Protein AF-A0A6A4VPV4-F1 (afdb_monomer)

pLDDT: mean 85.41, std 8.15, range [50.25, 96.69]

Sequence (205 aa):
MLTFSSLIVAVDPVAVLAIFQEVGVNKDLYFLVFGESLLNDAVTVVLYNAMVALAGQETDSVSYDQLLLAVAAFFCVSLGGLAIGIVFGVITALITKHTSELPVVEPLSILALSYLAYLSAELVHFSGIIATVGCGIVQAHYATKNISKNSYITIKYFVSMASSTSDTIIFMFLGMVLISDDHRWHTGFCLWTLLLCLVFRFIGK

Solvent-accessible surface area (backbone atoms only — not comparable to full-atom values): 10811 Å² total; per-residue (Å²): 106,69,52,60,52,30,62,66,64,38,54,83,54,65,73,58,55,53,50,37,64,76,71,64,53,62,65,67,60,54,53,48,55,50,50,52,29,56,52,40,43,43,50,25,54,55,49,26,53,52,42,48,58,57,70,69,48,97,56,100,64,88,48,73,67,56,53,52,48,50,55,51,46,51,52,48,27,45,53,50,4,29,52,47,2,37,53,36,12,50,51,37,26,53,50,33,61,77,41,67,89,40,74,71,52,45,41,50,44,53,57,51,38,35,50,47,20,20,53,57,18,46,75,73,72,21,36,23,61,38,2,28,51,30,11,48,55,39,26,64,68,48,27,60,75,42,48,54,72,67,33,52,52,50,43,53,54,50,52,53,53,53,50,56,52,49,53,53,50,53,53,50,51,53,54,46,50,68,69,73,50,89,77,83,85,51,69,68,60,54,52,52,51,53,51,50,52,55,53,52,59,61,68,74,104

Radius of gyration: 20.18 Å; Cα contacts (8 Å, |Δi|>4): 176; chains: 1; bounding box: 44×42×55 Å

Structure (mmCIF, N/CA/C/O backbone):
data_AF-A0A6A4VPV4-F1
#
_entry.id   AF-A0A6A4VPV4-F1
#
loop_
_atom_site.group_PDB
_atom_site.id
_atom_site.type_symbol
_atom_site.label_atom_id
_atom_site.label_alt_id
_atom_site.label_comp_id
_atom_site.label_asym_id
_atom_site.label_entity_id
_atom_site.label_seq_id
_atom_site.pdbx_PDB_ins_code
_atom_site.Cartn_x
_atom_site.Cartn_y
_atom_site.Cartn_z
_atom_site.occupancy
_atom_site.B_iso_or_equiv
_atom_site.auth_seq_id
_atom_site.auth_comp_id
_atom_site.auth_asym_id
_atom_site.auth_atom_id
_atom_site.pdbx_PDB_model_num
ATOM 1 N N . MET A 1 1 ? 12.582 -0.754 -20.593 1.00 64.75 1 MET A N 1
ATOM 2 C CA . MET A 1 1 ? 11.368 0.026 -20.933 1.00 64.75 1 MET A CA 1
ATOM 3 C C . MET A 1 1 ? 10.173 -0.462 -20.124 1.00 64.75 1 MET A C 1
ATOM 5 O O . MET A 1 1 ? 9.713 0.310 -19.304 1.00 64.75 1 MET A O 1
ATOM 9 N N . LEU A 1 2 ? 9.736 -1.725 -20.248 1.00 73.06 2 LEU A N 1
ATOM 10 C CA . LEU A 1 2 ? 8.572 -2.248 -19.504 1.00 73.06 2 LEU A CA 1
ATOM 11 C C . LEU A 1 2 ? 8.683 -2.118 -17.973 1.00 73.06 2 LEU A C 1
ATOM 13 O O . LEU A 1 2 ? 7.718 -1.715 -17.338 1.00 73.06 2 LEU A O 1
ATOM 17 N N . THR A 1 3 ? 9.863 -2.359 -17.394 1.00 73.75 3 THR A N 1
ATOM 18 C CA . THR A 1 3 ? 10.125 -2.182 -15.950 1.00 73.75 3 THR A CA 1
ATOM 19 C C . THR A 1 3 ? 10.018 -0.725 -15.483 1.00 73.75 3 THR A C 1
ATOM 21 O O . THR A 1 3 ? 9.500 -0.442 -14.406 1.00 73.75 3 THR A O 1
ATOM 24 N N . PHE A 1 4 ? 10.474 0.219 -16.310 1.00 77.69 4 PHE A N 1
ATOM 25 C CA . PHE A 1 4 ? 10.344 1.655 -16.051 1.00 77.69 4 PHE A CA 1
ATOM 26 C C . PHE A 1 4 ? 8.886 2.111 -16.189 1.00 77.69 4 PHE A C 1
ATOM 28 O O . PHE A 1 4 ? 8.383 2.854 -15.352 1.00 77.69 4 PHE A O 1
ATOM 35 N N . SER A 1 5 ? 8.186 1.609 -17.209 1.00 73.19 5 SER A N 1
ATOM 36 C CA . SER A 1 5 ? 6.766 1.883 -17.427 1.00 73.19 5 SER A CA 1
ATOM 37 C C . SER A 1 5 ? 5.890 1.345 -16.300 1.00 73.19 5 SER A C 1
ATOM 39 O O . SER A 1 5 ? 4.995 2.062 -15.871 1.00 73.19 5 SER A O 1
ATOM 41 N N . SER A 1 6 ? 6.155 0.137 -15.782 1.00 74.62 6 SER A N 1
ATOM 42 C CA . SER A 1 6 ? 5.423 -0.376 -14.621 1.00 74.62 6 SER A CA 1
ATOM 43 C C . SER A 1 6 ? 5.639 0.510 -13.400 1.00 74.62 6 SER A C 1
ATOM 45 O O . SER A 1 6 ? 4.676 0.802 -12.717 1.00 74.62 6 SER A O 1
ATOM 47 N N . LEU A 1 7 ? 6.856 1.010 -13.161 1.00 77.81 7 LEU A N 1
ATOM 48 C CA . LEU A 1 7 ? 7.156 1.840 -11.989 1.00 77.81 7 LEU A CA 1
ATOM 49 C C . LEU A 1 7 ? 6.422 3.195 -12.014 1.00 77.81 7 LEU A C 1
ATOM 51 O O . LEU A 1 7 ? 5.920 3.636 -10.988 1.00 77.81 7 LEU A O 1
ATOM 55 N N . ILE A 1 8 ? 6.325 3.840 -13.179 1.00 79.31 8 ILE A N 1
ATOM 56 C CA . ILE A 1 8 ? 5.731 5.187 -13.325 1.00 79.31 8 ILE A CA 1
ATOM 57 C C . ILE A 1 8 ? 4.202 5.158 -13.488 1.00 79.31 8 ILE A C 1
ATOM 59 O O . ILE A 1 8 ? 3.558 6.205 -13.467 1.00 79.31 8 ILE A O 1
ATOM 63 N N . VAL A 1 9 ? 3.596 3.974 -13.634 1.00 78.69 9 VAL A N 1
ATOM 64 C CA . VAL A 1 9 ? 2.133 3.844 -13.750 1.00 78.69 9 VAL A CA 1
ATOM 65 C C . VAL A 1 9 ? 1.412 4.088 -12.419 1.00 78.69 9 VAL A C 1
ATOM 67 O O . VAL A 1 9 ? 0.239 4.468 -12.426 1.00 78.69 9 VAL A O 1
ATOM 70 N N . ALA A 1 10 ? 2.108 3.917 -11.289 1.00 77.56 10 ALA A N 1
ATOM 71 C CA . ALA A 1 10 ? 1.606 4.299 -9.976 1.00 77.56 10 ALA A CA 1
ATOM 72 C C . ALA A 1 10 ? 1.327 5.809 -9.947 1.00 77.56 10 ALA A C 1
ATOM 74 O O . ALA A 1 10 ? 2.161 6.635 -10.322 1.00 77.56 10 ALA A O 1
ATOM 75 N N . VAL A 1 11 ? 0.122 6.169 -9.515 1.00 70.81 11 VAL A N 1
ATOM 76 C CA . VAL A 1 11 ? -0.341 7.552 -9.424 1.00 70.81 11 VAL A CA 1
ATOM 77 C C . VAL A 1 11 ? -0.624 7.817 -7.964 1.00 70.81 11 VAL A C 1
ATOM 79 O O . VAL A 1 11 ? -1.658 7.389 -7.455 1.00 70.81 11 VAL A O 1
ATOM 82 N N . ASP A 1 12 ? 0.270 8.578 -7.343 1.00 76.06 12 ASP A N 1
ATOM 83 C CA . ASP A 1 12 ? 0.095 9.068 -5.986 1.00 76.06 12 ASP A CA 1
ATOM 84 C C . ASP A 1 12 ? -0.541 10.480 -5.998 1.00 76.06 12 ASP A C 1
ATOM 86 O O . ASP A 1 12 ? 0.072 11.444 -6.475 1.00 76.06 12 ASP A O 1
ATOM 90 N N . PRO A 1 13 ? -1.790 10.643 -5.523 1.00 76.69 13 PRO A N 1
ATOM 91 C CA . PRO A 1 13 ? -2.497 11.905 -5.492 1.00 76.69 13 PRO A CA 1
ATOM 92 C C . PRO A 1 13 ? -2.324 12.621 -4.146 1.00 76.69 13 PRO A C 1
ATOM 94 O O . PRO A 1 13 ? -3.131 13.505 -3.871 1.00 76.69 13 PRO A O 1
ATOM 97 N N . VAL A 1 14 ? -1.333 12.295 -3.302 1.00 77.19 14 VAL A N 1
ATOM 98 C CA . VAL A 1 14 ? -1.149 12.912 -1.966 1.00 77.19 14 VAL A CA 1
ATOM 99 C C . VAL A 1 14 ? -1.285 14.442 -1.993 1.00 77.19 14 VAL A C 1
ATOM 101 O O . VAL A 1 14 ? -2.031 15.004 -1.191 1.00 77.19 14 VAL A O 1
ATOM 104 N N . ALA A 1 15 ? -0.670 15.127 -2.964 1.00 80.00 15 ALA A N 1
ATOM 105 C CA . ALA A 1 15 ? -0.792 16.584 -3.102 1.00 80.00 15 ALA A CA 1
ATOM 106 C C . ALA A 1 15 ? -2.229 1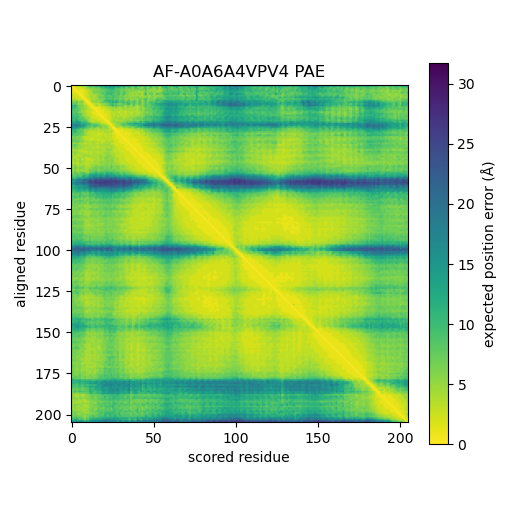7.053 -3.421 1.00 80.00 15 ALA A C 1
ATOM 108 O O . ALA A 1 15 ? -2.689 18.073 -2.912 1.00 80.00 15 ALA A O 1
ATOM 109 N N . VAL A 1 16 ? -2.961 16.299 -4.243 1.00 81.44 16 VAL A N 1
ATOM 110 C CA . VAL A 1 16 ? -4.362 16.592 -4.590 1.00 81.44 16 VAL A CA 1
ATOM 111 C C . VAL A 1 16 ? -5.282 16.299 -3.403 1.00 81.44 16 VAL A C 1
ATOM 113 O O . VAL A 1 16 ? -6.181 17.086 -3.112 1.00 81.44 16 VAL A O 1
ATOM 116 N N . LEU A 1 17 ? -5.035 15.203 -2.681 1.00 81.69 17 LEU A N 1
ATOM 117 C CA . LEU A 1 17 ? -5.779 14.824 -1.481 1.00 81.69 17 LEU A CA 1
ATOM 118 C C . LEU A 1 17 ? -5.611 15.854 -0.357 1.00 81.69 17 LEU A C 1
ATOM 120 O O . LEU A 1 17 ? -6.590 16.142 0.333 1.00 81.69 17 LEU A O 1
ATOM 124 N N . ALA A 1 18 ? -4.423 16.448 -0.207 1.00 78.19 18 ALA A N 1
ATOM 125 C CA . ALA A 1 18 ? -4.184 17.542 0.735 1.00 78.19 18 ALA A CA 1
ATOM 126 C C . ALA A 1 18 ? -5.050 18.772 0.407 1.00 78.19 18 ALA A C 1
ATOM 128 O O . ALA A 1 18 ? -5.769 19.275 1.270 1.00 78.19 18 ALA A O 1
ATOM 129 N N . ILE A 1 19 ? -5.084 19.190 -0.864 1.00 83.00 19 ILE A N 1
ATOM 130 C CA . ILE A 1 19 ? -5.926 20.310 -1.319 1.00 83.00 19 ILE A CA 1
ATOM 131 C C . ILE A 1 19 ? -7.417 19.994 -1.126 1.00 83.00 19 ILE A C 1
ATOM 133 O O . ILE A 1 19 ? -8.187 20.854 -0.706 1.00 83.00 19 ILE A O 1
ATOM 137 N N . PHE A 1 20 ? -7.856 18.761 -1.394 1.00 83.62 20 PHE A N 1
ATOM 138 C CA . PHE A 1 20 ? -9.256 18.363 -1.203 1.00 83.62 20 PHE A CA 1
ATOM 139 C C . PHE A 1 20 ? -9.712 18.475 0.255 1.00 83.62 20 PHE A C 1
ATOM 141 O O . PHE A 1 20 ? -10.869 18.833 0.500 1.00 83.62 20 PHE A O 1
ATOM 148 N N . GLN A 1 21 ? -8.819 18.202 1.210 1.00 75.94 21 GLN A N 1
ATOM 149 C CA . GLN A 1 21 ? -9.095 18.388 2.634 1.00 75.94 21 GLN A CA 1
ATOM 150 C C . GLN A 1 21 ? -9.214 19.869 3.010 1.00 75.94 21 GLN A C 1
ATOM 152 O O . GLN A 1 21 ? -10.117 20.216 3.770 1.00 75.94 21 GLN A O 1
ATOM 157 N N . GLU A 1 22 ? -8.368 20.740 2.454 1.00 80.56 22 GLU A N 1
ATOM 158 C CA . GLU A 1 22 ? -8.423 22.191 2.698 1.00 80.56 22 GLU A CA 1
ATOM 159 C C . GLU A 1 22 ? -9.661 22.850 2.079 1.00 80.56 22 GLU A C 1
ATOM 161 O O . GLU A 1 22 ? -10.307 23.688 2.707 1.00 80.56 22 GLU A O 1
ATOM 166 N N . VAL A 1 23 ? -10.022 22.451 0.857 1.00 84.25 23 VAL A N 1
ATOM 167 C CA . VAL A 1 23 ? -11.152 23.017 0.099 1.00 84.25 23 VAL A CA 1
ATOM 168 C C . VAL A 1 23 ? -12.505 22.476 0.588 1.00 84.25 23 VAL A C 1
ATOM 170 O O . VAL A 1 23 ? -13.554 23.017 0.242 1.00 84.25 23 VAL A O 1
ATOM 173 N N . GLY A 1 24 ? -12.514 21.432 1.423 1.00 78.00 24 GLY A N 1
ATOM 174 C CA . GLY A 1 24 ? -13.747 20.850 1.957 1.00 78.00 24 GLY A CA 1
ATOM 175 C C . GLY A 1 24 ? -14.558 20.091 0.903 1.00 78.00 24 GLY A C 1
ATOM 176 O O . GLY A 1 24 ? -15.788 20.149 0.897 1.00 78.00 24 GLY A O 1
ATOM 177 N N . VAL A 1 25 ? -13.873 19.387 -0.003 1.00 80.62 25 VAL A N 1
ATOM 178 C CA . VAL A 1 25 ? -14.496 18.544 -1.036 1.00 80.62 25 VAL A CA 1
ATOM 179 C C . VAL A 1 25 ? -15.291 17.397 -0.391 1.00 80.62 25 VAL A C 1
ATOM 181 O O . VAL A 1 25 ? -15.007 16.977 0.733 1.00 80.62 25 VAL A O 1
ATOM 184 N N . ASN A 1 26 ? -16.307 16.876 -1.095 1.00 83.69 26 ASN A N 1
ATOM 185 C CA . ASN A 1 26 ? -17.090 15.735 -0.618 1.00 83.69 26 ASN A CA 1
ATOM 186 C C . ASN A 1 26 ? -16.161 14.569 -0.212 1.00 83.69 26 ASN A C 1
ATOM 188 O O . ASN A 1 26 ? -15.321 14.122 -0.996 1.00 83.69 26 ASN A O 1
ATOM 192 N N . LYS A 1 27 ? -16.351 14.061 1.013 1.00 76.50 27 LYS A N 1
ATOM 193 C CA . LYS A 1 27 ? -15.617 12.917 1.571 1.00 76.50 27 LYS A CA 1
ATOM 194 C C . LYS A 1 27 ? -15.710 11.676 0.683 1.00 76.50 27 LYS A C 1
ATOM 196 O O . LYS A 1 27 ? -14.747 10.922 0.621 1.00 76.50 27 LYS A O 1
ATOM 201 N N . ASP A 1 28 ? -16.818 11.494 -0.031 1.00 80.12 28 ASP A N 1
ATOM 202 C CA . ASP A 1 28 ? -16.998 10.374 -0.956 1.00 80.12 28 ASP A CA 1
ATOM 203 C C . ASP A 1 28 ? -15.983 10.432 -2.105 1.00 80.12 28 ASP A C 1
ATOM 205 O O . ASP A 1 28 ? -15.376 9.420 -2.446 1.00 80.12 28 ASP A O 1
ATOM 209 N N . LEU A 1 29 ? -15.731 11.628 -2.653 1.00 82.81 29 LEU A N 1
ATOM 210 C CA . LEU A 1 29 ? -14.742 11.820 -3.714 1.00 82.81 29 LEU A CA 1
ATOM 211 C C . LEU A 1 29 ? -13.315 11.629 -3.187 1.00 82.81 29 LEU A C 1
ATOM 213 O O . LEU A 1 29 ? -12.485 11.033 -3.868 1.00 82.81 29 LEU A O 1
ATOM 217 N N . TYR A 1 30 ? -13.044 12.086 -1.961 1.00 83.06 30 TYR A N 1
ATOM 218 C CA . TYR A 1 30 ? -11.762 11.855 -1.294 1.00 83.06 30 TYR A CA 1
ATOM 219 C C . TYR A 1 30 ? -11.466 10.355 -1.153 1.00 83.06 30 TYR A C 1
ATOM 221 O O . TYR A 1 30 ? -10.399 9.901 -1.558 1.00 83.06 30 TYR A O 1
ATOM 229 N N . PHE A 1 31 ? -12.413 9.574 -0.621 1.00 80.38 31 PHE A N 1
ATOM 230 C CA . PHE A 1 31 ? -12.220 8.134 -0.434 1.00 80.38 31 PHE A CA 1
ATOM 231 C C . PHE A 1 31 ? -12.186 7.357 -1.751 1.00 80.38 31 PHE A C 1
ATOM 233 O O . PHE A 1 31 ? -11.465 6.366 -1.831 1.00 80.38 31 PHE A O 1
ATOM 240 N N . LEU A 1 32 ? -12.917 7.806 -2.777 1.00 85.50 32 LEU A N 1
ATOM 241 C CA . LEU A 1 32 ? -12.866 7.207 -4.110 1.00 85.50 32 LEU A CA 1
ATOM 242 C C . LEU A 1 32 ? -11.465 7.335 -4.720 1.00 85.50 32 LEU A C 1
ATOM 244 O O . LEU A 1 32 ? -10.869 6.325 -5.081 1.00 85.50 32 LEU A O 1
ATOM 248 N N . VAL A 1 33 ? -10.925 8.557 -4.780 1.00 85.44 33 VAL A N 1
ATOM 249 C CA . VAL A 1 33 ? -9.598 8.826 -5.361 1.00 85.44 33 VAL A CA 1
ATOM 250 C C . VAL A 1 33 ? -8.496 8.166 -4.535 1.00 85.44 33 VAL A C 1
ATOM 252 O O . VAL A 1 33 ? -7.580 7.567 -5.088 1.00 85.44 33 VAL A O 1
ATOM 255 N N . PHE A 1 34 ? -8.600 8.218 -3.205 1.00 82.50 34 PHE A N 1
ATOM 256 C CA . PHE A 1 34 ? -7.662 7.527 -2.325 1.00 82.50 34 PHE A CA 1
ATOM 257 C C . PHE A 1 34 ? -7.672 6.011 -2.559 1.00 82.50 34 PHE A C 1
ATOM 259 O O . PHE A 1 34 ? -6.610 5.406 -2.666 1.00 82.50 34 PHE A O 1
ATOM 266 N N . GLY A 1 35 ? -8.856 5.400 -2.672 1.00 82.25 35 GLY A N 1
ATOM 267 C CA . GLY A 1 35 ? -9.000 3.966 -2.925 1.00 82.25 35 GLY A CA 1
ATOM 268 C C . GLY A 1 35 ? -8.481 3.537 -4.299 1.00 82.25 35 GLY A C 1
ATOM 269 O O . GLY A 1 35 ? -7.834 2.496 -4.398 1.00 82.25 35 GLY A O 1
ATOM 270 N N . GLU A 1 36 ? -8.722 4.342 -5.338 1.00 85.31 36 GLU A N 1
ATOM 271 C CA . GLU A 1 36 ? -8.171 4.133 -6.683 1.00 85.31 36 GLU A CA 1
ATOM 272 C C . GLU A 1 36 ? -6.640 4.103 -6.651 1.00 85.31 36 GLU A C 1
ATOM 274 O O . GLU A 1 36 ? -6.034 3.147 -7.132 1.00 85.31 36 GLU A O 1
ATOM 279 N N . SER A 1 37 ? -6.017 5.099 -6.022 1.00 85.75 37 SER A N 1
ATOM 280 C CA . SER A 1 37 ? -4.560 5.179 -5.915 1.00 85.75 37 SER A CA 1
ATOM 281 C C . SER A 1 37 ? -3.958 4.056 -5.082 1.00 85.75 37 SER A C 1
ATOM 283 O O . SER A 1 37 ? -2.976 3.456 -5.504 1.00 85.75 37 SER A O 1
ATOM 285 N N . LEU A 1 38 ? -4.596 3.680 -3.970 1.00 83.69 38 LEU A N 1
ATOM 286 C CA . LEU A 1 38 ? -4.159 2.546 -3.149 1.00 83.69 38 LEU A CA 1
ATOM 287 C C . LEU A 1 38 ? -4.156 1.227 -3.935 1.00 83.69 38 LEU A C 1
ATOM 289 O O . LEU A 1 38 ? -3.218 0.435 -3.834 1.00 83.69 38 LEU A O 1
ATOM 293 N N . LEU A 1 39 ? -5.208 0.977 -4.722 1.00 83.25 39 LEU A N 1
ATOM 294 C CA . LEU A 1 39 ? -5.281 -0.203 -5.584 1.00 83.25 39 LEU A CA 1
ATOM 295 C C . LEU A 1 39 ? -4.265 -0.128 -6.725 1.00 83.25 39 LEU A C 1
ATOM 297 O O . LEU A 1 39 ? -3.644 -1.141 -7.046 1.00 83.25 39 LEU A O 1
ATOM 301 N N . ASN A 1 40 ? -4.077 1.052 -7.315 1.00 87.25 40 ASN A N 1
ATOM 302 C CA . ASN A 1 40 ? -3.119 1.260 -8.391 1.00 87.25 40 ASN A CA 1
ATOM 303 C C . ASN A 1 40 ? -1.677 1.002 -7.931 1.00 87.25 40 ASN A C 1
ATOM 305 O O . ASN A 1 40 ? -0.939 0.299 -8.620 1.00 87.25 40 ASN A O 1
ATOM 309 N N . ASP A 1 41 ? -1.290 1.475 -6.746 1.00 87.50 41 ASP A N 1
ATOM 310 C CA . ASP A 1 41 ? 0.030 1.211 -6.162 1.00 87.50 41 ASP A CA 1
ATOM 311 C C . ASP A 1 41 ? 0.243 -0.290 -5.933 1.00 87.50 41 ASP A C 1
ATOM 313 O O . ASP A 1 41 ? 1.276 -0.856 -6.304 1.00 87.50 41 ASP A O 1
ATOM 317 N N . ALA A 1 42 ? -0.772 -0.972 -5.397 1.00 84.31 42 ALA A N 1
ATOM 318 C CA . ALA A 1 42 ? -0.716 -2.406 -5.149 1.00 84.31 42 ALA A CA 1
ATOM 319 C C . ALA A 1 42 ? -0.573 -3.222 -6.450 1.00 84.31 42 ALA A C 1
ATOM 321 O O . ALA A 1 42 ? 0.235 -4.150 -6.515 1.00 84.31 42 ALA A O 1
ATOM 322 N N . VAL A 1 43 ? -1.318 -2.863 -7.501 1.00 86.00 43 VAL A N 1
ATOM 323 C CA . VAL A 1 43 ? -1.233 -3.484 -8.835 1.00 86.00 43 VAL A CA 1
ATOM 324 C C . VAL A 1 43 ? 0.115 -3.200 -9.496 1.00 86.00 43 VAL A C 1
ATOM 326 O O . VAL A 1 43 ? 0.713 -4.100 -10.089 1.00 86.00 43 VAL A O 1
ATOM 329 N N . THR A 1 44 ? 0.618 -1.975 -9.358 1.00 86.00 44 THR A N 1
ATOM 330 C CA . THR A 1 44 ? 1.897 -1.533 -9.920 1.00 86.00 44 THR A CA 1
ATOM 331 C C . THR A 1 44 ? 3.060 -2.366 -9.395 1.00 86.00 44 THR A C 1
ATOM 333 O O . THR A 1 44 ? 3.882 -2.833 -10.184 1.00 86.00 44 THR A O 1
ATOM 336 N N . VAL A 1 45 ? 3.114 -2.626 -8.086 1.00 83.94 45 VAL A N 1
ATOM 337 C CA . VAL A 1 45 ? 4.176 -3.450 -7.484 1.00 83.94 45 VAL A CA 1
ATOM 338 C C . VAL A 1 45 ? 4.129 -4.892 -8.000 1.00 83.94 45 VAL A C 1
ATOM 340 O O . VAL A 1 45 ? 5.168 -5.461 -8.337 1.00 83.94 45 VAL A O 1
ATOM 343 N N . VAL A 1 46 ? 2.935 -5.481 -8.131 1.00 85.00 46 VAL A N 1
ATOM 344 C CA . VAL A 1 46 ? 2.782 -6.837 -8.690 1.00 85.00 46 VAL A CA 1
ATOM 345 C C . VAL A 1 46 ? 3.231 -6.874 -10.151 1.00 85.00 46 VAL A C 1
ATOM 347 O O . VAL A 1 46 ? 3.960 -7.785 -10.550 1.00 85.00 46 VAL A O 1
ATOM 350 N N . LEU A 1 47 ? 2.845 -5.871 -10.944 1.00 84.94 47 LEU A N 1
ATOM 351 C CA . LEU A 1 47 ? 3.247 -5.756 -12.342 1.00 84.94 47 LEU A CA 1
ATOM 352 C C . LEU A 1 47 ? 4.762 -5.569 -12.478 1.00 84.94 47 LEU A C 1
ATOM 354 O O . LEU A 1 47 ? 5.381 -6.221 -13.314 1.00 84.94 47 LEU A O 1
ATOM 358 N N . TYR A 1 48 ? 5.368 -4.728 -11.640 1.00 84.62 48 TYR A N 1
ATOM 359 C CA . TYR A 1 48 ? 6.813 -4.524 -11.604 1.00 84.62 48 TYR A CA 1
ATOM 360 C C . TYR A 1 48 ? 7.553 -5.835 -11.324 1.00 84.62 48 TYR A C 1
ATOM 362 O O . TYR A 1 48 ? 8.438 -6.208 -12.093 1.00 84.62 48 TYR A O 1
ATOM 370 N N . ASN A 1 49 ? 7.143 -6.583 -10.297 1.00 82.56 49 ASN A N 1
ATOM 371 C CA . ASN A 1 49 ? 7.752 -7.873 -9.965 1.00 82.56 49 ASN A CA 1
ATOM 372 C C . ASN A 1 49 ? 7.605 -8.892 -11.105 1.00 82.56 49 ASN A C 1
ATOM 374 O O . ASN A 1 49 ? 8.563 -9.596 -11.424 1.00 82.56 49 ASN A O 1
ATOM 378 N N . ALA A 1 50 ? 6.446 -8.933 -11.772 1.00 81.94 50 ALA A N 1
ATOM 379 C CA . ALA A 1 50 ? 6.242 -9.778 -12.947 1.00 81.94 50 ALA A CA 1
ATOM 380 C C . ALA A 1 50 ? 7.174 -9.385 -14.109 1.00 81.94 50 ALA A C 1
ATOM 382 O O . ALA A 1 50 ? 7.786 -10.251 -14.733 1.00 81.94 50 ALA A O 1
ATOM 383 N N . MET A 1 51 ? 7.337 -8.085 -14.373 1.00 81.31 51 MET A N 1
ATOM 384 C CA . MET A 1 51 ? 8.226 -7.587 -15.429 1.00 81.31 51 MET A CA 1
ATOM 385 C C . MET A 1 51 ? 9.703 -7.835 -15.112 1.00 81.31 51 MET A C 1
ATOM 387 O O . MET A 1 51 ? 10.464 -8.168 -16.017 1.00 81.31 51 MET A O 1
ATOM 391 N N . VAL A 1 52 ? 10.116 -7.717 -13.848 1.00 81.12 52 VAL A N 1
ATOM 392 C CA . VAL A 1 52 ? 11.478 -8.055 -13.404 1.00 81.12 52 VAL A CA 1
ATOM 393 C C . VAL A 1 52 ? 11.742 -9.553 -13.553 1.00 81.12 52 VAL A C 1
ATOM 395 O O . VAL A 1 52 ? 12.796 -9.931 -14.058 1.00 81.12 52 VAL A O 1
ATOM 398 N N . ALA A 1 53 ? 10.782 -10.408 -13.191 1.00 78.75 53 ALA A N 1
ATOM 399 C CA . ALA A 1 53 ? 10.904 -11.854 -13.367 1.00 78.75 53 ALA A CA 1
ATOM 400 C C . ALA A 1 53 ? 11.047 -12.253 -14.847 1.00 78.75 53 ALA A C 1
ATOM 402 O O . ALA A 1 53 ? 11.836 -13.140 -15.167 1.00 78.75 53 ALA A O 1
ATOM 403 N N . LEU A 1 54 ? 10.333 -11.571 -15.750 1.00 76.25 54 LEU A N 1
ATOM 404 C CA . LEU A 1 54 ? 10.481 -11.755 -17.196 1.00 76.25 54 LEU A CA 1
ATOM 405 C C . LEU A 1 54 ? 11.823 -11.222 -17.714 1.00 76.25 54 LEU A C 1
ATOM 407 O O . LEU A 1 54 ? 12.458 -11.873 -18.535 1.00 76.25 54 LEU A O 1
ATOM 411 N N . ALA A 1 55 ? 12.278 -10.065 -17.225 1.00 75.44 55 ALA A N 1
ATOM 412 C CA . ALA A 1 55 ? 13.550 -9.465 -17.631 1.00 75.44 55 ALA A CA 1
ATOM 413 C C . ALA A 1 55 ? 14.781 -10.254 -17.146 1.00 75.44 55 ALA A C 1
ATOM 415 O O . ALA A 1 55 ? 15.838 -10.161 -17.761 1.00 75.44 55 ALA A O 1
ATOM 416 N N . GLY A 1 56 ? 14.653 -11.012 -16.053 1.00 69.62 56 GLY A N 1
ATOM 417 C CA . GLY A 1 56 ? 15.706 -11.883 -15.527 1.00 69.62 56 GLY A CA 1
ATOM 418 C C . GLY A 1 56 ? 15.856 -13.220 -16.262 1.00 69.62 56 GLY A C 1
ATOM 419 O O . GLY A 1 56 ? 16.819 -13.937 -16.002 1.00 69.62 56 GLY A O 1
ATOM 420 N N . GLN A 1 57 ? 14.935 -13.580 -17.164 1.00 71.19 57 GLN A N 1
ATOM 421 C CA . GLN A 1 57 ? 15.086 -14.761 -18.016 1.00 71.19 57 GLN A CA 1
ATOM 422 C C . GLN A 1 57 ? 15.898 -14.387 -19.262 1.00 71.19 57 GLN A C 1
ATOM 424 O O . GLN A 1 57 ? 15.427 -13.616 -20.095 1.00 71.19 57 GLN A O 1
ATOM 429 N N . GLU A 1 58 ? 17.099 -14.956 -19.415 1.00 57.44 58 GLU A N 1
ATOM 430 C CA . GLU A 1 58 ? 17.972 -14.804 -20.596 1.00 57.44 58 GLU A CA 1
ATOM 431 C C . GLU A 1 58 ? 17.407 -15.533 -21.835 1.00 57.44 58 GLU A C 1
ATOM 433 O O . GLU A 1 58 ? 18.039 -16.414 -22.415 1.00 57.44 58 GLU A O 1
ATOM 438 N N . THR A 1 59 ? 16.179 -15.208 -22.236 1.00 59.22 59 THR A N 1
ATOM 439 C CA . THR A 1 59 ? 15.548 -15.754 -23.443 1.00 59.22 59 THR A CA 1
ATOM 440 C C . THR A 1 59 ? 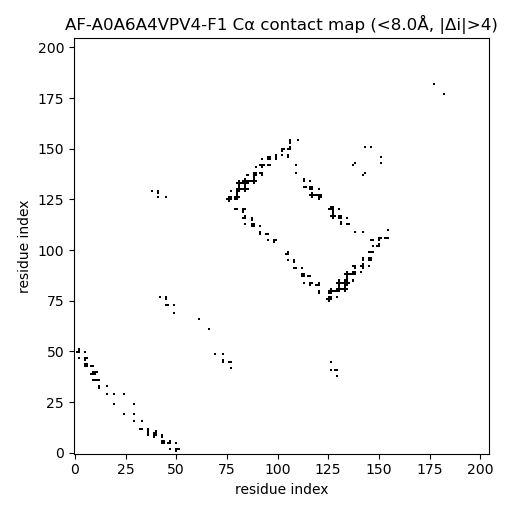15.315 -14.618 -24.432 1.00 59.22 59 THR A C 1
ATOM 442 O O . THR A 1 59 ? 14.547 -13.702 -24.153 1.00 59.22 59 THR A O 1
ATOM 445 N N . ASP A 1 60 ? 15.938 -14.697 -25.611 1.00 56.94 60 ASP A N 1
ATOM 446 C CA . ASP A 1 60 ? 15.904 -13.662 -26.664 1.00 56.94 60 ASP A CA 1
ATOM 447 C C . ASP A 1 60 ? 14.508 -13.406 -27.276 1.00 56.94 60 ASP A C 1
ATOM 449 O O . ASP A 1 60 ? 14.332 -12.502 -28.094 1.00 56.94 60 ASP A O 1
ATOM 453 N N . SER A 1 61 ? 13.487 -14.179 -26.891 1.00 62.84 61 SER A N 1
ATOM 454 C CA . SER A 1 61 ? 12.110 -13.977 -27.345 1.00 62.84 61 SER A CA 1
ATOM 455 C C . SER A 1 61 ? 11.101 -14.282 -26.242 1.00 62.84 61 SER A C 1
ATOM 457 O O . SER A 1 61 ? 11.101 -15.369 -25.665 1.00 62.84 61 SER A O 1
ATOM 459 N N . VAL A 1 62 ? 10.213 -13.319 -25.976 1.00 66.31 62 VAL A N 1
ATOM 460 C CA . VAL A 1 62 ? 9.041 -13.528 -25.119 1.00 66.31 62 VAL A CA 1
ATOM 461 C C . VAL A 1 62 ? 8.055 -14.389 -25.900 1.00 66.31 62 VAL A C 1
ATOM 463 O O . VAL A 1 62 ? 7.441 -13.928 -26.863 1.00 66.31 62 VAL A O 1
ATOM 466 N N . SER A 1 63 ? 7.921 -15.653 -25.509 1.00 79.19 63 SER A N 1
ATOM 467 C CA . SER A 1 63 ? 6.925 -16.542 -26.110 1.00 79.19 63 SER A CA 1
ATOM 468 C C . SER A 1 63 ? 5.518 -16.178 -25.631 1.00 79.19 63 SER A C 1
ATOM 470 O O . SER A 1 63 ? 5.332 -15.757 -24.487 1.00 79.19 63 SER A O 1
ATOM 472 N N . TYR A 1 64 ? 4.506 -16.385 -26.480 1.00 78.69 64 TYR A N 1
ATOM 473 C CA . TYR A 1 64 ? 3.095 -16.163 -26.123 1.00 78.69 64 TYR A CA 1
ATOM 474 C C . TYR A 1 64 ? 2.690 -16.898 -24.834 1.00 78.69 64 TYR A C 1
ATOM 476 O O . TYR A 1 64 ? 1.941 -16.354 -24.023 1.00 78.69 64 TYR A O 1
ATOM 484 N N . ASP A 1 65 ? 3.255 -18.083 -24.602 1.00 79.94 65 ASP A N 1
ATOM 485 C CA . ASP A 1 65 ? 3.013 -18.874 -23.394 1.00 79.94 65 ASP A CA 1
ATOM 486 C C . ASP A 1 65 ? 3.543 -18.194 -22.123 1.00 79.94 65 ASP A C 1
ATOM 488 O O . ASP A 1 65 ? 2.891 -18.238 -21.081 1.00 79.94 65 ASP A O 1
ATOM 492 N N . GLN A 1 66 ? 4.686 -17.505 -22.199 1.00 78.75 66 GLN A N 1
ATOM 493 C CA . GLN A 1 66 ? 5.254 -16.762 -21.067 1.00 78.75 66 GLN A CA 1
ATOM 494 C C . GLN A 1 66 ? 4.413 -15.528 -20.733 1.00 78.75 66 GLN A C 1
ATOM 496 O O . GLN A 1 66 ? 4.212 -15.218 -19.560 1.00 78.75 66 GLN A O 1
ATOM 501 N N . LEU A 1 67 ? 3.877 -14.851 -21.754 1.00 81.62 67 LEU A N 1
ATOM 502 C CA . LEU A 1 67 ? 2.948 -13.739 -21.563 1.00 81.62 67 LEU A CA 1
ATOM 503 C C . LEU A 1 67 ? 1.665 -14.217 -20.868 1.00 81.62 67 LEU A C 1
ATOM 505 O O . LEU A 1 67 ? 1.216 -13.605 -19.900 1.00 81.62 67 LEU A O 1
ATOM 509 N N . LEU A 1 68 ? 1.092 -15.328 -21.334 1.00 85.88 68 LEU A N 1
ATOM 510 C CA . LEU A 1 68 ? -0.124 -15.895 -20.756 1.00 85.88 68 LEU A CA 1
ATOM 511 C C . LEU A 1 68 ? 0.106 -16.369 -19.315 1.00 85.88 68 LEU A C 1
ATOM 513 O O . LEU A 1 68 ? -0.722 -16.102 -18.444 1.00 85.88 68 LEU 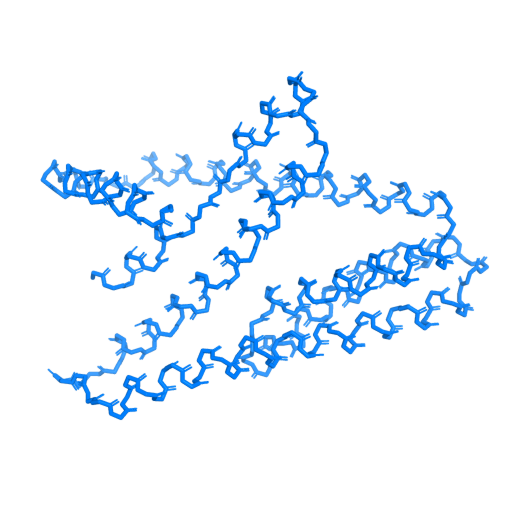A O 1
ATOM 517 N N . LEU A 1 69 ? 1.255 -16.993 -19.043 1.00 84.12 69 LEU A N 1
ATOM 518 C CA . LEU A 1 69 ? 1.672 -17.366 -17.694 1.00 84.12 69 LEU A CA 1
ATOM 519 C C . LEU A 1 69 ? 1.819 -16.134 -16.790 1.00 84.12 69 LEU A C 1
ATOM 521 O O . LEU A 1 69 ? 1.347 -16.163 -15.660 1.00 84.12 69 LEU A O 1
ATOM 525 N N . ALA A 1 70 ? 2.424 -15.047 -17.275 1.00 82.25 70 ALA A N 1
ATOM 526 C CA . ALA A 1 70 ? 2.598 -13.817 -16.503 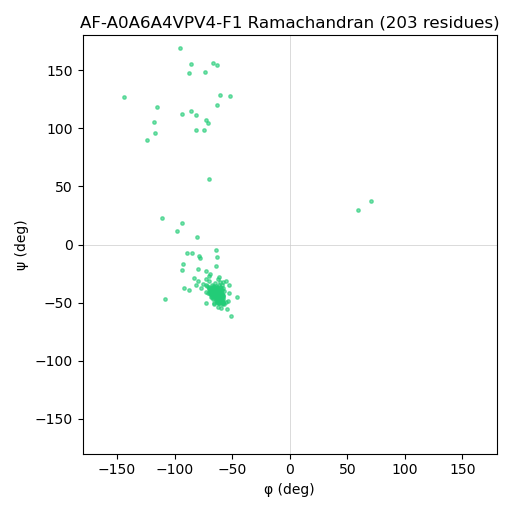1.00 82.25 70 ALA A CA 1
ATOM 527 C C . ALA A 1 70 ? 1.254 -13.161 -16.151 1.00 82.25 70 ALA A C 1
ATOM 529 O O . ALA A 1 70 ? 1.050 -12.738 -15.014 1.00 82.25 70 ALA A O 1
ATOM 530 N N . VAL A 1 71 ? 0.307 -13.135 -17.094 1.00 86.56 71 VAL A N 1
ATOM 531 C CA . VAL A 1 71 ? -1.057 -12.647 -16.846 1.00 86.56 71 VAL A CA 1
ATOM 532 C C . VAL A 1 71 ? -1.780 -13.546 -15.839 1.00 86.56 71 VAL A C 1
ATOM 534 O O . VAL A 1 71 ? -2.383 -13.048 -14.890 1.00 86.56 71 VAL A O 1
ATOM 537 N N . ALA A 1 72 ? -1.691 -14.869 -15.986 1.00 87.88 72 ALA A N 1
ATOM 538 C CA . ALA A 1 72 ? -2.290 -15.805 -15.036 1.00 87.88 72 ALA A CA 1
ATOM 539 C C . ALA A 1 72 ? -1.674 -15.673 -13.631 1.00 87.88 72 ALA A C 1
ATOM 541 O O . ALA A 1 72 ? -2.399 -15.649 -12.634 1.00 87.88 72 ALA A O 1
ATOM 542 N N . ALA A 1 73 ? -0.350 -15.527 -13.547 1.00 86.56 73 ALA A N 1
ATOM 543 C CA . ALA A 1 73 ? 0.376 -15.304 -12.304 1.00 86.56 73 ALA A CA 1
ATOM 544 C C . ALA A 1 73 ? -0.045 -13.988 -11.640 1.00 86.56 73 ALA A C 1
ATOM 546 O O . ALA A 1 73 ? -0.288 -13.979 -10.437 1.00 86.56 73 ALA A O 1
ATOM 547 N N . PHE A 1 74 ? -0.223 -12.910 -12.409 1.00 88.06 74 PHE A N 1
ATOM 548 C CA . PHE A 1 74 ? -0.722 -11.630 -11.903 1.00 88.06 74 PHE A CA 1
ATOM 549 C C . PHE A 1 74 ? -2.071 -11.782 -11.185 1.00 88.06 74 PHE A C 1
ATOM 551 O O . PHE A 1 74 ? -2.222 -11.334 -10.045 1.00 88.06 74 PHE A O 1
ATOM 558 N N . PHE A 1 75 ? -3.043 -12.453 -11.813 1.00 90.44 75 PHE A N 1
ATOM 559 C CA . PHE A 1 75 ? -4.346 -12.694 -11.188 1.00 90.44 75 PHE A CA 1
ATOM 560 C C . PHE A 1 75 ? -4.238 -13.631 -9.984 1.00 90.44 75 PHE A C 1
ATOM 562 O O . PHE A 1 75 ? -4.879 -13.376 -8.967 1.00 90.44 75 PHE A O 1
ATOM 569 N N . CYS A 1 76 ? -3.410 -14.673 -10.064 1.00 91.44 76 CYS A N 1
ATOM 570 C CA . CYS A 1 76 ? -3.193 -15.614 -8.966 1.00 91.44 76 CYS A CA 1
ATOM 571 C C . CYS A 1 76 ? -2.607 -14.919 -7.724 1.00 91.44 76 CYS A C 1
ATOM 573 O O . CYS A 1 76 ? -3.170 -15.016 -6.638 1.00 91.44 76 CYS A O 1
ATOM 575 N N . VAL A 1 77 ? -1.535 -14.144 -7.898 1.00 90.81 77 VAL A N 1
ATOM 576 C CA . VAL A 1 77 ? -0.847 -13.388 -6.838 1.00 90.81 77 VAL A CA 1
ATOM 577 C C . VAL A 1 77 ? -1.758 -12.319 -6.233 1.00 90.81 77 VAL A C 1
ATOM 579 O O . VAL A 1 77 ? -1.762 -12.126 -5.015 1.00 90.81 77 VAL A O 1
ATOM 582 N N . SER A 1 78 ? -2.555 -11.643 -7.066 1.00 90.62 78 SER A N 1
ATOM 583 C CA . SER A 1 78 ? -3.466 -10.585 -6.618 1.00 90.62 78 SER A CA 1
ATOM 584 C C . SER A 1 78 ? -4.672 -11.144 -5.861 1.00 90.62 78 SER A C 1
ATOM 586 O O . SER A 1 78 ? -4.957 -10.714 -4.744 1.00 90.62 78 SER A O 1
ATOM 588 N N . LEU A 1 79 ? -5.367 -12.135 -6.429 1.00 93.38 79 LEU A N 1
ATOM 589 C CA . LEU A 1 79 ? -6.536 -12.756 -5.797 1.00 93.38 79 LEU A CA 1
ATOM 590 C C . LEU A 1 79 ? -6.142 -13.598 -4.580 1.00 93.38 79 LEU A C 1
ATOM 592 O O . LEU A 1 79 ? -6.856 -13.591 -3.580 1.00 93.38 79 LEU A O 1
ATOM 596 N N . GLY A 1 80 ? -5.000 -14.284 -4.641 1.00 93.62 80 GLY A N 1
ATOM 597 C CA . GLY A 1 80 ? -4.436 -15.031 -3.522 1.00 93.62 80 GLY A CA 1
ATOM 598 C C . GLY A 1 80 ? -4.087 -14.121 -2.346 1.00 93.62 80 GLY A C 1
ATOM 599 O O . GLY A 1 80 ? -4.494 -14.401 -1.218 1.00 93.62 80 GLY A O 1
ATOM 600 N N . GLY A 1 81 ? -3.424 -12.988 -2.608 1.00 94.19 81 GLY A N 1
ATOM 601 C CA . GLY A 1 81 ? -3.164 -11.964 -1.593 1.00 94.19 81 GLY A CA 1
ATOM 602 C C . GLY A 1 81 ? -4.459 -11.431 -0.975 1.00 94.19 81 GLY A C 1
ATOM 603 O O . GLY A 1 81 ? -4.606 -11.420 0.246 1.00 94.19 81 GLY A O 1
ATOM 604 N N . LEU A 1 82 ? -5.448 -11.085 -1.805 1.00 94.44 82 LEU A N 1
ATOM 605 C CA . LEU A 1 82 ? -6.756 -10.612 -1.343 1.00 94.44 82 LEU A CA 1
ATOM 606 C C . LEU A 1 82 ? -7.472 -11.646 -0.457 1.00 94.44 82 LEU A C 1
ATOM 608 O O . LEU A 1 82 ? -8.011 -11.287 0.589 1.00 94.44 82 LEU A O 1
ATOM 612 N N . ALA A 1 83 ? -7.454 -12.926 -0.839 1.00 96.12 83 ALA A N 1
ATOM 613 C CA . ALA A 1 83 ? -8.062 -14.005 -0.067 1.00 96.12 83 ALA A CA 1
ATOM 614 C C . ALA A 1 83 ? -7.416 -14.155 1.319 1.00 96.12 83 ALA A C 1
ATOM 616 O O . ALA A 1 83 ? -8.130 -14.237 2.320 1.00 96.12 83 ALA A O 1
ATOM 617 N N . ILE A 1 84 ? -6.081 -14.120 1.396 1.00 96.25 84 ILE A N 1
ATOM 618 C CA . ILE A 1 84 ? -5.343 -14.133 2.668 1.00 96.25 84 ILE A CA 1
ATOM 619 C C . ILE A 1 84 ? -5.734 -12.924 3.520 1.00 96.25 84 ILE A C 1
ATOM 621 O O . ILE A 1 84 ? -6.072 -13.078 4.694 1.00 96.25 84 ILE A O 1
ATOM 625 N N . GLY A 1 85 ? -5.769 -11.736 2.916 1.00 96.06 85 GLY A N 1
ATOM 626 C CA . GLY A 1 85 ? -6.215 -10.511 3.572 1.00 96.06 85 GLY A CA 1
ATOM 627 C C . GLY A 1 85 ? -7.599 -10.647 4.200 1.00 96.06 85 GLY A C 1
ATOM 628 O O . GLY A 1 85 ? -7.784 -10.339 5.377 1.00 96.06 85 GLY A O 1
ATOM 629 N N . ILE A 1 86 ? -8.565 -11.178 3.447 1.00 96.50 86 ILE A N 1
ATOM 630 C CA . ILE A 1 86 ? -9.930 -11.408 3.933 1.00 96.50 86 ILE A CA 1
ATOM 631 C C . ILE A 1 86 ? -9.938 -12.379 5.117 1.00 96.50 86 ILE A C 1
ATOM 633 O O . ILE A 1 86 ? -10.596 -12.100 6.120 1.00 96.50 86 ILE A O 1
ATOM 637 N N . VAL A 1 87 ? -9.199 -13.490 5.036 1.00 96.69 87 VAL A N 1
ATOM 638 C CA . VAL A 1 87 ? -9.106 -14.476 6.125 1.00 96.69 87 VAL A CA 1
ATOM 639 C C . VAL A 1 87 ? -8.587 -13.821 7.404 1.00 96.69 87 VAL A C 1
ATOM 641 O O . VAL A 1 87 ? -9.227 -13.935 8.451 1.00 96.69 87 VAL A O 1
ATOM 644 N N . PHE A 1 88 ? -7.482 -13.077 7.328 1.00 96.25 88 PHE A N 1
ATOM 645 C CA . PHE A 1 88 ? -6.934 -12.372 8.487 1.00 96.25 88 PHE A CA 1
ATOM 646 C C . PHE A 1 88 ? -7.873 -11.285 9.012 1.00 96.25 88 PHE A C 1
ATOM 648 O O . PHE A 1 88 ? -8.034 -11.172 10.225 1.00 96.25 88 PHE A O 1
ATOM 655 N N . GLY A 1 89 ? -8.561 -10.550 8.138 1.00 95.12 89 GLY A N 1
ATOM 656 C CA . GLY A 1 89 ? -9.546 -9.550 8.548 1.00 95.12 89 GLY A CA 1
ATOM 657 C C . GLY A 1 89 ? -10.744 -10.159 9.284 1.00 95.12 89 GLY A C 1
ATOM 658 O O . GLY A 1 89 ? -11.219 -9.592 10.272 1.00 95.12 89 GLY A O 1
ATOM 659 N N . VAL A 1 90 ? -11.208 -11.342 8.863 1.00 95.06 90 VAL A N 1
ATOM 660 C CA . VAL A 1 90 ? -12.259 -12.096 9.568 1.00 95.06 90 VAL A CA 1
ATOM 661 C C . VAL A 1 90 ? -11.747 -12.582 10.923 1.00 95.06 90 VAL A C 1
ATOM 663 O O . VAL A 1 90 ? -12.448 -12.432 11.925 1.00 95.06 90 VAL A O 1
ATOM 666 N N . ILE A 1 91 ? -10.519 -13.105 10.985 1.00 94.50 91 ILE A N 1
ATOM 667 C CA . ILE A 1 91 ? -9.872 -13.504 12.243 1.00 94.50 91 ILE A CA 1
ATOM 668 C C . ILE A 1 91 ? -9.784 -1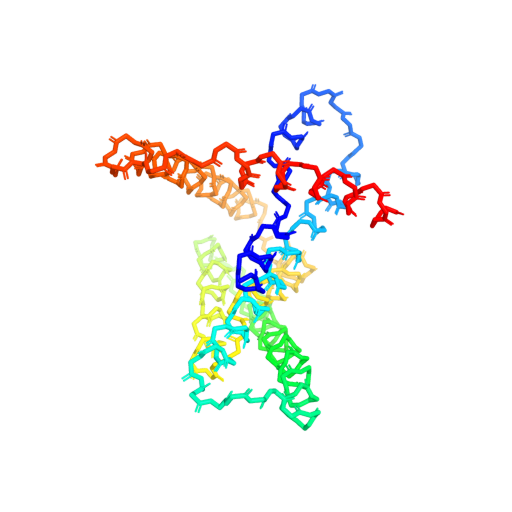2.308 13.199 1.00 94.50 91 ILE A C 1
ATOM 670 O O . ILE A 1 91 ? -10.154 -12.441 14.366 1.00 94.50 91 ILE A O 1
ATOM 674 N N . THR A 1 92 ? -9.386 -11.126 12.715 1.00 93.44 92 THR A N 1
ATOM 675 C CA . THR A 1 92 ? -9.393 -9.893 13.516 1.00 93.44 92 THR A CA 1
ATOM 676 C C . THR A 1 92 ? -10.784 -9.603 14.051 1.00 93.44 92 THR A C 1
ATOM 678 O O . THR A 1 92 ? -10.944 -9.440 15.255 1.00 93.44 92 THR A O 1
ATOM 681 N N . ALA A 1 93 ? -11.807 -9.595 13.193 1.00 91.50 93 ALA A N 1
ATOM 682 C CA . ALA A 1 93 ? -13.173 -9.303 13.612 1.00 91.50 93 ALA A CA 1
ATOM 683 C C . ALA A 1 93 ? -13.680 -10.271 14.697 1.00 91.50 93 ALA A C 1
ATOM 685 O O . ALA A 1 93 ? -14.373 -9.839 15.623 1.00 91.50 93 ALA A O 1
ATOM 686 N N . LEU A 1 94 ? -13.318 -11.556 14.612 1.00 91.06 94 LEU A N 1
ATOM 687 C CA . LEU A 1 94 ? -13.653 -12.574 15.612 1.00 91.06 94 LEU A CA 1
ATOM 688 C C . LEU A 1 94 ? -12.930 -12.348 16.943 1.00 91.06 94 LEU A C 1
ATOM 690 O O . LEU A 1 94 ? -13.573 -12.402 17.992 1.00 91.06 94 LEU A O 1
ATOM 694 N N . ILE A 1 95 ? -11.628 -12.054 16.906 1.00 89.44 95 ILE A N 1
ATOM 695 C CA . ILE A 1 95 ? -10.828 -11.755 18.103 1.00 89.44 95 ILE A CA 1
ATOM 696 C C . ILE A 1 95 ? -11.380 -10.511 18.795 1.00 89.44 95 ILE A C 1
ATOM 698 O O . ILE A 1 95 ? -11.708 -10.552 19.978 1.00 89.44 95 ILE A O 1
ATOM 702 N N . THR A 1 96 ? -11.593 -9.430 18.044 1.00 87.38 96 THR A N 1
ATOM 703 C CA . THR A 1 96 ? -12.153 -8.187 18.579 1.00 87.38 96 THR A CA 1
ATOM 704 C C . THR A 1 96 ? -13.534 -8.404 19.203 1.00 87.38 96 THR A C 1
ATOM 706 O O . THR A 1 96 ? -13.841 -7.803 20.225 1.00 87.38 96 THR A O 1
ATOM 709 N N . LYS A 1 97 ? -14.354 -9.310 18.651 1.00 85.69 97 LYS A N 1
ATOM 710 C CA . LYS A 1 97 ? -15.663 -9.655 19.228 1.00 85.69 97 LYS A CA 1
ATOM 711 C C . LYS A 1 97 ? -15.556 -10.323 20.606 1.00 85.69 97 LYS A C 1
ATOM 713 O O . LYS A 1 97 ? -16.461 -10.157 21.413 1.00 85.69 97 LYS A O 1
ATOM 718 N N . HIS A 1 98 ? -14.511 -11.114 20.856 1.00 81.88 98 HIS A N 1
ATOM 719 C CA . HIS A 1 98 ? -14.317 -11.824 22.130 1.00 81.88 98 HIS A CA 1
ATOM 720 C C . HIS A 1 98 ? -13.477 -11.047 23.149 1.00 81.88 98 HIS A C 1
ATOM 722 O O . HIS A 1 98 ? -13.492 -11.385 24.327 1.00 81.88 98 HIS A O 1
ATOM 728 N N . THR A 1 99 ? -12.739 -10.021 22.723 1.00 77.94 99 THR A N 1
ATOM 729 C CA . THR A 1 99 ? -11.797 -9.276 23.576 1.00 77.94 99 THR A CA 1
ATOM 730 C C . THR A 1 99 ? -12.253 -7.839 23.866 1.00 77.94 99 THR A C 1
ATOM 732 O O . THR A 1 99 ? -11.447 -6.986 24.228 1.00 7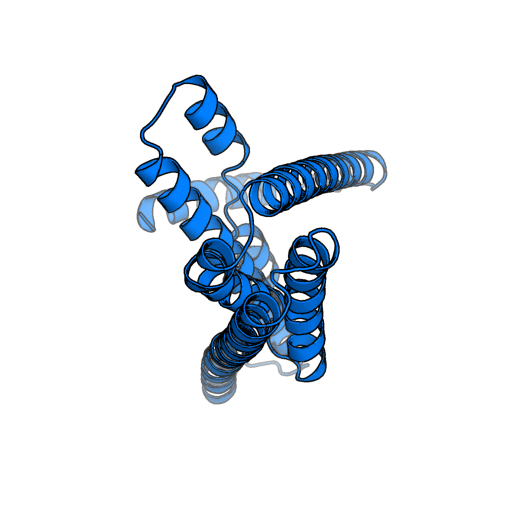7.94 99 THR A O 1
ATOM 735 N N . SER A 1 100 ? -13.557 -7.567 23.766 1.00 66.19 100 SER A N 1
ATOM 736 C CA . SER A 1 100 ? -14.155 -6.235 23.966 1.00 66.19 100 SER A CA 1
ATOM 737 C C . SER A 1 100 ? -13.991 -5.652 25.378 1.00 66.19 100 SER A C 1
ATOM 739 O O . SER A 1 100 ? -14.288 -4.482 25.601 1.00 66.19 100 SER A O 1
ATOM 741 N N . GLU A 1 101 ? -13.536 -6.443 26.355 1.00 68.25 101 GLU A N 1
ATOM 742 C CA . GLU A 1 101 ? -13.319 -5.974 27.733 1.00 68.25 101 GLU A CA 1
ATOM 743 C C . GLU A 1 101 ? -11.908 -5.406 27.981 1.00 68.25 101 GLU A C 1
ATOM 745 O O . GLU A 1 101 ? -11.655 -4.824 29.036 1.00 68.25 101 GLU A O 1
ATOM 750 N N . LEU A 1 102 ? -10.981 -5.527 27.017 1.00 75.81 102 LEU A N 1
ATOM 751 C CA . LEU A 1 102 ? -9.595 -5.063 27.149 1.00 75.81 102 LEU A CA 1
ATOM 752 C C . LEU A 1 102 ? -9.274 -3.947 26.134 1.00 75.81 102 LEU A C 1
ATOM 754 O O . LEU A 1 102 ? -8.857 -4.237 25.008 1.00 75.81 102 LEU A O 1
ATOM 758 N N . PRO A 1 103 ? -9.366 -2.660 26.525 1.00 72.94 103 PRO A N 1
ATOM 759 C CA . PRO A 1 103 ? -9.252 -1.525 25.599 1.00 72.94 103 PRO A CA 1
ATOM 760 C C . PRO A 1 103 ? -7.874 -1.386 24.930 1.00 72.94 103 PRO A C 1
ATOM 762 O O . PRO A 1 103 ? -7.751 -0.737 23.899 1.00 72.94 103 PRO A O 1
ATOM 765 N N . VAL A 1 104 ? -6.826 -2.003 25.483 1.00 81.75 104 VAL A N 1
ATOM 766 C CA . VAL A 1 104 ? -5.475 -1.995 24.890 1.00 81.75 104 VAL A CA 1
ATOM 767 C C . VAL A 1 104 ? -5.318 -3.070 23.807 1.00 81.75 104 VAL A C 1
ATOM 769 O O . VAL A 1 104 ? -4.542 -2.900 22.867 1.00 81.75 104 VAL A O 1
ATOM 772 N N . VAL A 1 105 ? -6.061 -4.175 23.906 1.00 85.38 105 VAL A N 1
ATOM 773 C CA . VAL A 1 105 ? -5.921 -5.316 22.988 1.00 85.38 105 VAL A CA 1
ATOM 774 C C . VAL A 1 105 ? -6.635 -5.053 21.665 1.00 85.38 105 VAL A C 1
ATOM 776 O O . VAL A 1 105 ? -6.155 -5.483 20.621 1.00 85.38 105 VAL A O 1
ATOM 779 N N . GLU A 1 106 ? -7.729 -4.289 21.682 1.00 86.56 106 GLU A N 1
ATOM 780 C CA . GLU A 1 106 ? -8.466 -3.874 20.482 1.00 86.56 106 GLU A CA 1
ATOM 781 C C . GLU A 1 106 ? -7.554 -3.236 19.406 1.00 86.56 106 GLU A C 1
ATOM 783 O O . GLU A 1 106 ? -7.425 -3.824 18.326 1.00 86.56 106 GLU A O 1
ATOM 788 N N . PRO A 1 107 ? -6.864 -2.101 19.660 1.00 88.81 107 PRO A N 1
ATOM 789 C CA . PRO A 1 107 ? -6.012 -1.458 18.660 1.00 88.81 107 PRO A CA 1
ATOM 790 C C . PRO A 1 107 ? -4.814 -2.318 18.259 1.00 88.81 107 PRO A C 1
ATOM 792 O O . PRO A 1 107 ? -4.450 -2.363 17.083 1.00 88.81 107 PRO A O 1
ATOM 795 N N . LEU A 1 108 ? -4.225 -3.035 19.217 1.00 90.56 108 LEU A N 1
ATOM 796 C CA . LEU A 1 108 ? -3.065 -3.881 18.969 1.00 90.56 108 LEU A CA 1
ATOM 797 C C . LEU A 1 108 ? -3.422 -5.076 18.079 1.00 90.56 108 LEU A C 1
ATOM 799 O O . LEU A 1 108 ? -2.666 -5.390 17.167 1.00 90.56 108 LEU A O 1
ATOM 803 N N . SER A 1 109 ? -4.594 -5.686 18.272 1.00 90.31 109 SER A N 1
ATOM 804 C CA . SER A 1 109 ? -5.073 -6.798 17.442 1.00 90.31 109 SER A CA 1
ATOM 805 C C . SER A 1 109 ? -5.301 -6.386 15.986 1.00 90.31 109 SER A C 1
ATOM 807 O O . SER A 1 109 ? -4.912 -7.123 15.083 1.00 90.31 109 SER A O 1
ATOM 809 N N . ILE A 1 110 ? -5.861 -5.194 15.755 1.00 92.50 110 ILE A N 1
ATOM 810 C CA . ILE A 1 110 ? -6.116 -4.659 14.412 1.00 92.50 110 ILE A CA 1
ATOM 811 C C . ILE A 1 110 ? -4.796 -4.406 13.680 1.00 92.50 110 ILE A C 1
ATOM 813 O O . ILE A 1 110 ? -4.604 -4.897 12.571 1.00 92.50 110 ILE A O 1
ATOM 817 N N . LEU A 1 111 ? -3.855 -3.705 14.316 1.00 93.19 111 LEU A N 1
ATOM 818 C CA . LEU A 1 111 ? -2.560 -3.395 13.705 1.00 93.19 111 LEU A CA 1
ATOM 819 C C . LEU A 1 111 ? -1.703 -4.650 13.499 1.00 93.19 111 LEU A C 1
ATOM 821 O O . LEU A 1 111 ? -1.139 -4.843 12.421 1.00 93.19 111 LEU A O 1
ATOM 825 N N . ALA A 1 112 ? -1.635 -5.526 14.504 1.00 93.88 112 ALA A N 1
ATOM 826 C CA . ALA A 1 112 ? -0.831 -6.740 14.439 1.00 93.88 112 ALA A CA 1
ATOM 827 C C . ALA A 1 112 ? -1.344 -7.704 13.365 1.00 93.88 112 ALA A C 1
ATOM 829 O O . ALA A 1 112 ? -0.545 -8.223 12.593 1.00 93.88 112 ALA A O 1
ATOM 830 N N . LEU A 1 113 ? -2.659 -7.930 13.267 1.00 94.38 113 LEU A N 1
ATOM 831 C CA . LEU A 1 113 ? -3.209 -8.855 12.271 1.00 94.38 113 LEU A CA 1
ATOM 832 C C . LEU A 1 113 ? -3.157 -8.299 10.850 1.00 94.38 113 LEU A C 1
ATOM 834 O O . LEU A 1 113 ? -2.979 -9.077 9.918 1.00 94.38 113 LEU A O 1
ATOM 838 N N . SER A 1 114 ? -3.236 -6.980 10.671 1.00 94.44 114 SER A N 1
ATOM 839 C CA . SER A 1 114 ? -2.978 -6.357 9.367 1.00 94.44 114 SER A CA 1
ATOM 840 C C . SER A 1 114 ? -1.538 -6.577 8.912 1.00 94.44 114 SER A C 1
ATOM 842 O O . SER A 1 114 ? -1.305 -6.927 7.758 1.00 94.44 114 SER A O 1
ATOM 844 N N . TYR A 1 115 ? -0.571 -6.463 9.824 1.00 95.12 115 TYR A N 1
ATOM 845 C CA . TYR A 1 115 ? 0.828 -6.754 9.513 1.00 95.12 115 TYR A CA 1
ATOM 846 C C . TYR A 1 115 ? 1.102 -8.258 9.334 1.00 95.12 115 TYR A C 1
ATOM 848 O O . TYR A 1 115 ? 1.871 -8.653 8.463 1.00 95.12 115 TYR A O 1
ATOM 856 N N . LEU A 1 116 ? 0.436 -9.129 10.096 1.00 96.25 116 LEU A N 1
ATOM 857 C CA . LEU A 1 116 ? 0.529 -10.578 9.893 1.00 96.25 116 LEU A CA 1
ATOM 858 C C . LEU A 1 116 ? -0.077 -11.011 8.553 1.00 96.25 116 LEU A C 1
ATOM 860 O O . LEU A 1 116 ? 0.486 -11.891 7.906 1.00 96.25 116 LEU A O 1
ATOM 864 N N . ALA A 1 117 ? -1.165 -10.375 8.104 1.00 96.56 117 ALA A N 1
ATOM 865 C CA . ALA A 1 117 ? -1.723 -10.602 6.773 1.00 96.56 117 ALA A CA 1
ATOM 866 C C . ALA A 1 117 ? -0.680 -10.299 5.687 1.00 96.56 117 ALA A C 1
ATOM 868 O O . ALA A 1 117 ? -0.443 -11.145 4.825 1.00 96.56 117 ALA A O 1
ATOM 869 N N . TYR A 1 118 ? 0.004 -9.154 5.795 1.00 95.31 118 TYR A N 1
ATOM 870 C CA . TYR A 1 118 ? 1.115 -8.783 4.915 1.00 95.31 118 TYR A CA 1
ATOM 871 C C . TYR A 1 118 ? 2.209 -9.860 4.887 1.00 95.31 118 TYR A C 1
ATOM 873 O O . TYR A 1 118 ? 2.522 -10.400 3.827 1.00 95.31 118 TYR A O 1
ATOM 881 N N . LEU A 1 119 ? 2.747 -10.225 6.058 1.00 96.12 119 LEU A N 1
ATOM 882 C CA . LEU A 1 119 ? 3.831 -11.206 6.164 1.00 96.12 119 LEU A CA 1
ATOM 883 C C . LEU A 1 119 ? 3.424 -12.583 5.632 1.00 96.12 119 LEU A C 1
ATOM 885 O O . LEU A 1 119 ? 4.202 -13.237 4.947 1.00 96.12 119 LEU A O 1
ATOM 889 N N . SER A 1 120 ? 2.206 -13.033 5.931 1.00 95.88 120 SER A N 1
ATOM 890 C CA . SER A 1 120 ? 1.716 -14.337 5.478 1.00 95.88 120 SER A CA 1
ATOM 891 C C . SER A 1 120 ? 1.565 -14.419 3.960 1.00 95.88 120 SER A C 1
ATOM 893 O O . SER A 1 120 ? 1.870 -15.459 3.382 1.00 95.88 120 SER A O 1
ATOM 895 N N . ALA A 1 121 ? 1.148 -13.328 3.312 1.00 94.94 121 ALA A N 1
ATOM 896 C CA . ALA A 1 121 ? 1.068 -13.248 1.861 1.00 94.94 121 ALA A CA 1
ATOM 897 C C . ALA A 1 121 ? 2.464 -13.234 1.221 1.00 94.94 121 ALA A C 1
ATOM 899 O O . ALA A 1 121 ? 2.691 -13.982 0.273 1.00 94.94 121 ALA A O 1
ATOM 900 N N . GLU A 1 122 ? 3.417 -12.486 1.782 1.00 91.69 122 GLU A N 1
ATOM 901 C CA . GLU A 1 122 ? 4.815 -12.496 1.323 1.00 91.69 122 GLU A CA 1
ATOM 902 C C . GLU A 1 122 ? 5.462 -13.889 1.447 1.00 91.69 122 GLU A C 1
ATOM 904 O O . GLU A 1 122 ? 6.162 -14.331 0.537 1.00 91.69 122 GLU A O 1
ATOM 909 N N . LEU A 1 123 ? 5.174 -14.637 2.521 1.00 93.50 123 LEU A N 1
ATOM 910 C CA . LEU A 1 123 ? 5.693 -16.001 2.721 1.00 93.50 123 LEU A CA 1
ATOM 911 C C . LEU A 1 123 ? 5.241 -16.995 1.644 1.00 93.50 123 LEU A C 1
ATOM 913 O O . LEU A 1 123 ? 5.956 -17.956 1.364 1.00 93.50 123 LEU A O 1
ATOM 917 N N . VAL A 1 124 ? 4.065 -16.785 1.052 1.00 92.12 124 VAL A N 1
ATOM 918 C CA . VAL A 1 124 ? 3.551 -17.609 -0.053 1.00 92.12 124 VAL A CA 1
ATOM 919 C C . VAL A 1 124 ? 3.793 -16.972 -1.426 1.00 92.12 124 VAL A C 1
ATOM 921 O O . VAL A 1 124 ? 3.236 -17.437 -2.418 1.00 92.12 124 VAL A O 1
ATOM 924 N N . HIS A 1 125 ? 4.621 -15.922 -1.495 1.00 89.19 125 HIS A N 1
ATOM 925 C CA . HIS A 1 125 ? 4.917 -15.148 -2.705 1.00 89.19 125 HIS A CA 1
ATOM 926 C C . HIS A 1 125 ? 3.684 -14.500 -3.361 1.00 89.19 125 HIS A C 1
ATOM 928 O O . HIS A 1 125 ? 3.640 -14.296 -4.577 1.00 89.19 125 HIS A O 1
ATOM 934 N N . PHE A 1 126 ? 2.669 -14.168 -2.564 1.00 92.12 126 PHE A N 1
ATOM 935 C CA . PHE A 1 126 ? 1.525 -13.365 -2.990 1.00 92.12 126 PHE A CA 1
ATOM 936 C C . PHE A 1 126 ? 1.720 -11.887 -2.645 1.00 92.12 126 PHE A C 1
ATOM 938 O O . PHE A 1 126 ? 2.639 -11.517 -1.921 1.00 92.12 126 PHE A O 1
ATOM 945 N N . SER A 1 127 ? 0.852 -11.016 -3.168 1.00 91.75 127 SER A N 1
ATOM 946 C CA . SER A 1 127 ? 0.971 -9.576 -2.922 1.00 91.75 127 SER A CA 1
ATOM 947 C C . SER A 1 127 ? 0.607 -9.232 -1.478 1.00 91.75 127 SER A C 1
ATOM 949 O O . SER A 1 127 ? -0.577 -9.181 -1.123 1.00 91.75 127 SER A O 1
ATOM 951 N N . GLY A 1 128 ? 1.622 -8.958 -0.653 1.00 92.06 128 GLY A N 1
ATOM 952 C CA . GLY A 1 128 ? 1.439 -8.514 0.728 1.00 92.06 128 GLY A CA 1
ATOM 953 C C . GLY A 1 128 ? 0.627 -7.225 0.823 1.00 92.06 128 GLY A C 1
ATOM 954 O O . GLY A 1 128 ? -0.241 -7.102 1.683 1.00 92.06 128 GLY A O 1
ATOM 955 N N . ILE A 1 129 ? 0.843 -6.285 -0.101 1.00 92.00 129 ILE A N 1
ATOM 956 C CA . ILE A 1 129 ? 0.121 -5.004 -0.137 1.00 92.00 129 ILE A CA 1
ATOM 957 C C . ILE A 1 129 ? -1.379 -5.246 -0.354 1.00 92.00 129 ILE A C 1
ATOM 959 O O . ILE A 1 129 ? -2.202 -4.743 0.413 1.00 92.00 129 ILE A O 1
ATOM 963 N N . ILE A 1 130 ? -1.744 -6.075 -1.341 1.00 92.44 130 ILE A N 1
ATOM 964 C CA . ILE A 1 130 ? -3.149 -6.423 -1.611 1.00 92.44 130 ILE A CA 1
ATOM 965 C C . ILE A 1 130 ? -3.758 -7.183 -0.423 1.00 92.44 130 ILE A C 1
ATOM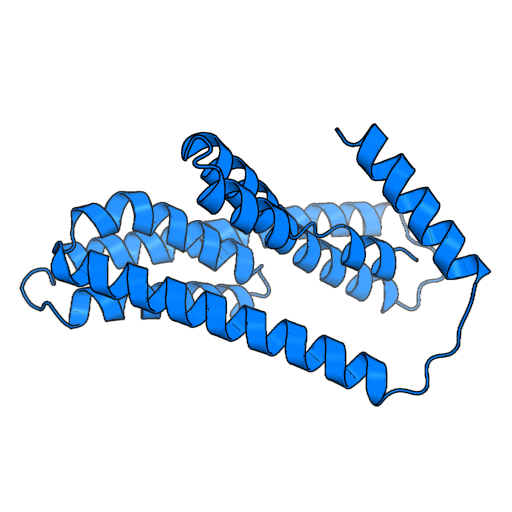 967 O O . ILE A 1 130 ? -4.921 -6.954 -0.084 1.00 92.44 130 ILE A O 1
ATOM 971 N N . ALA A 1 131 ? -2.985 -8.036 0.255 1.00 94.94 131 ALA A N 1
ATOM 972 C CA . ALA A 1 131 ? -3.439 -8.716 1.466 1.00 94.94 131 ALA A CA 1
ATOM 973 C C . ALA A 1 131 ? -3.758 -7.732 2.602 1.00 94.94 131 ALA A C 1
ATOM 975 O O . ALA A 1 131 ? -4.819 -7.834 3.222 1.00 94.94 131 ALA A O 1
ATOM 976 N N . THR A 1 132 ? -2.909 -6.732 2.842 1.00 94.00 132 THR A N 1
ATOM 977 C CA . THR A 1 132 ? -3.176 -5.678 3.833 1.00 94.00 132 THR A CA 1
ATOM 978 C C . THR A 1 132 ? -4.421 -4.870 3.478 1.00 94.00 132 THR A C 1
ATOM 980 O O . THR A 1 132 ? -5.234 -4.596 4.360 1.00 94.00 132 THR A O 1
ATOM 983 N N . VAL A 1 133 ? -4.624 -4.537 2.198 1.00 92.38 133 VAL A N 1
ATOM 984 C CA . VAL A 1 133 ? -5.831 -3.835 1.725 1.00 92.38 133 VAL A CA 1
ATOM 985 C C . VAL A 1 133 ? -7.082 -4.683 1.956 1.00 92.38 133 VAL A C 1
ATOM 987 O O . VAL A 1 133 ? -8.051 -4.199 2.540 1.00 92.38 133 VAL A O 1
ATOM 990 N N . GLY A 1 134 ? -7.056 -5.962 1.572 1.00 93.62 134 GLY A N 1
ATOM 991 C CA . GLY A 1 134 ? -8.162 -6.894 1.806 1.00 93.62 134 GLY A CA 1
ATOM 992 C C . GLY A 1 134 ? -8.494 -7.042 3.295 1.00 93.62 134 GLY A C 1
ATOM 993 O O . GLY A 1 134 ? -9.662 -6.972 3.681 1.00 93.62 134 GLY A O 1
ATOM 994 N N . CYS A 1 135 ? -7.468 -7.160 4.141 1.00 95.38 135 CYS A N 1
ATOM 995 C CA . CYS A 1 135 ? -7.615 -7.196 5.596 1.00 95.38 135 CYS A CA 1
ATOM 996 C C . CYS A 1 135 ? -8.244 -5.902 6.128 1.00 95.38 135 CYS A C 1
ATOM 998 O O . CYS A 1 135 ? -9.238 -5.950 6.855 1.00 95.38 135 CYS A O 1
ATOM 1000 N N . GLY A 1 136 ? -7.739 -4.745 5.692 1.00 92.81 136 GLY A N 1
ATOM 1001 C CA . GLY A 1 136 ? -8.238 -3.427 6.073 1.00 92.81 136 GLY A CA 1
ATOM 1002 C C . GLY A 1 136 ? -9.702 -3.200 5.693 1.00 92.81 136 GLY A C 1
ATOM 1003 O O . GLY A 1 136 ? -10.459 -2.681 6.509 1.00 92.81 136 GLY A O 1
ATOM 1004 N N . ILE A 1 137 ? -10.143 -3.646 4.510 1.00 92.25 137 ILE A N 1
ATOM 1005 C CA . ILE A 1 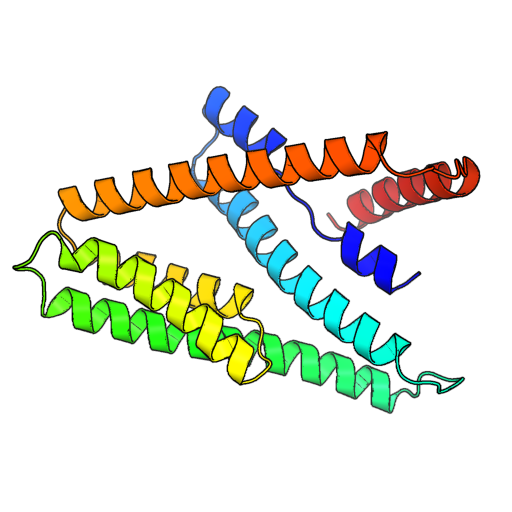137 ? -11.552 -3.553 4.078 1.00 92.25 137 ILE A CA 1
ATOM 1006 C C . ILE A 1 137 ? -12.464 -4.350 5.020 1.00 92.25 137 ILE A C 1
ATOM 1008 O O . ILE A 1 137 ? -13.494 -3.847 5.480 1.00 92.25 137 ILE A O 1
ATOM 1012 N N . VAL A 1 138 ? -12.085 -5.588 5.347 1.00 94.69 138 VAL A N 1
ATOM 1013 C CA . VAL A 1 138 ? -12.867 -6.447 6.247 1.00 94.69 138 VAL A CA 1
ATOM 1014 C C . VAL A 1 138 ? -12.868 -5.885 7.671 1.00 94.69 138 VAL A C 1
ATOM 1016 O O . VAL A 1 138 ? -13.925 -5.786 8.297 1.00 94.69 138 VAL A O 1
ATOM 1019 N N . GLN A 1 139 ? -11.719 -5.439 8.177 1.00 93.38 139 GLN A N 1
ATOM 1020 C CA . GLN A 1 139 ? -11.616 -4.798 9.489 1.00 93.38 139 GLN A CA 1
ATOM 1021 C C . GLN A 1 139 ? -12.447 -3.510 9.560 1.00 93.38 139 GLN A C 1
ATOM 1023 O O . GLN A 1 139 ? -13.171 -3.301 10.535 1.00 93.38 139 GLN A O 1
ATOM 1028 N N . ALA A 1 140 ? -12.413 -2.680 8.515 1.00 90.50 140 ALA A N 1
ATOM 1029 C CA . ALA A 1 140 ? -13.195 -1.452 8.427 1.00 90.50 140 ALA A CA 1
ATOM 1030 C C . ALA A 1 140 ? -14.704 -1.719 8.484 1.00 90.50 140 ALA A C 1
ATOM 1032 O O . ALA A 1 140 ? -15.439 -0.902 9.036 1.00 90.50 140 ALA A O 1
ATOM 1033 N N . HIS A 1 141 ? -15.174 -2.854 7.957 1.00 90.00 141 HIS A N 1
ATOM 1034 C CA . HIS A 1 141 ? -16.596 -3.201 7.956 1.00 90.00 141 HIS A CA 1
ATOM 1035 C C . HIS A 1 141 ? -17.064 -3.937 9.223 1.00 90.00 141 HIS A C 1
ATOM 1037 O O . HIS A 1 141 ? -18.184 -3.700 9.691 1.00 90.00 141 HIS A O 1
ATOM 1043 N N . TYR A 1 142 ? -16.241 -4.845 9.757 1.00 89.62 142 TYR A N 1
ATOM 1044 C CA . TYR A 1 142 ? -16.618 -5.745 10.852 1.00 89.62 142 TYR A CA 1
ATOM 1045 C C . TYR A 1 142 ? -15.942 -5.401 12.182 1.00 89.62 142 TYR A C 1
ATOM 1047 O O . TYR A 1 142 ? -16.621 -5.329 13.203 1.00 89.62 142 TYR A O 1
ATOM 1055 N N . ALA A 1 143 ? -14.627 -5.165 12.194 1.00 86.12 143 ALA A N 1
ATOM 1056 C CA . ALA A 1 143 ? -13.889 -4.915 13.434 1.00 86.12 143 ALA A CA 1
ATOM 1057 C C . ALA A 1 143 ? -14.198 -3.527 14.023 1.00 86.12 143 ALA A C 1
ATOM 1059 O O . ALA A 1 143 ? -14.323 -3.399 15.238 1.00 86.12 143 ALA A O 1
ATOM 1060 N N . THR A 1 144 ? -14.429 -2.507 13.187 1.00 84.19 144 THR A N 1
ATOM 1061 C CA . THR A 1 144 ? -14.813 -1.149 13.640 1.00 84.19 144 THR A CA 1
ATOM 1062 C C . THR A 1 144 ? -16.131 -1.111 14.411 1.00 84.19 144 THR A C 1
ATOM 1064 O O . THR A 1 144 ? -16.315 -0.240 15.257 1.00 84.19 144 THR A O 1
ATOM 1067 N N . LYS A 1 145 ? -17.041 -2.054 14.139 1.00 85.75 145 LYS A N 1
ATOM 1068 C CA . LYS A 1 145 ? -18.313 -2.201 14.860 1.00 85.75 145 LYS A CA 1
ATOM 1069 C C . LYS A 1 145 ? -18.145 -2.911 16.205 1.00 85.75 145 LYS A C 1
ATOM 1071 O O . LYS A 1 145 ? -19.007 -2.760 17.064 1.00 85.75 145 LYS A O 1
ATOM 1076 N N . ASN A 1 146 ? -17.063 -3.672 16.373 1.00 85.62 146 ASN A N 1
ATOM 1077 C CA . ASN A 1 146 ? -16.790 -4.460 17.574 1.00 85.62 146 ASN A CA 1
ATOM 1078 C C . ASN A 1 146 ? -15.908 -3.714 18.592 1.00 85.62 146 ASN A C 1
ATOM 1080 O O . ASN A 1 146 ? -15.936 -4.072 19.763 1.00 85.62 146 ASN A O 1
ATOM 1084 N N . ILE A 1 147 ? -15.137 -2.705 18.167 1.00 87.31 147 ILE A N 1
ATOM 1085 C CA . ILE A 1 147 ? -14.251 -1.923 19.047 1.00 87.31 147 ILE A CA 1
ATOM 1086 C C . ILE A 1 147 ? -14.953 -0.755 19.742 1.00 87.31 147 ILE A C 1
ATOM 1088 O O . ILE A 1 147 ? -15.901 -0.155 19.227 1.00 87.31 147 ILE A O 1
ATOM 1092 N N . SER A 1 148 ? -14.402 -0.352 20.885 1.00 88.38 148 SER A N 1
ATOM 1093 C CA . SER A 1 148 ? -14.794 0.877 21.568 1.00 88.38 148 SER A CA 1
ATOM 1094 C C . SER A 1 148 ? -14.429 2.145 20.771 1.00 88.38 148 SER A C 1
ATOM 1096 O O . SER A 1 148 ? -13.489 2.177 19.971 1.00 88.38 148 SER A O 1
ATOM 1098 N N . LYS A 1 149 ? -15.146 3.251 21.030 1.00 87.06 149 LYS A N 1
ATOM 1099 C CA . LYS A 1 149 ? -14.870 4.557 20.392 1.00 87.06 149 LYS A CA 1
ATOM 1100 C C . LYS A 1 149 ? -13.455 5.064 20.683 1.00 87.06 149 LYS A C 1
ATOM 1102 O O . LYS A 1 149 ? -12.831 5.644 19.800 1.00 87.06 149 LYS A O 1
ATOM 1107 N N . ASN A 1 150 ? -12.958 4.833 21.899 1.00 87.62 150 ASN A N 1
ATOM 1108 C CA . ASN A 1 150 ? -11.614 5.246 22.298 1.00 87.62 150 ASN A CA 1
ATOM 1109 C C . ASN A 1 150 ? -10.558 4.505 21.471 1.00 87.62 150 ASN A C 1
ATOM 1111 O O . ASN A 1 150 ? -9.706 5.153 20.871 1.00 87.62 150 ASN A O 1
ATOM 1115 N N . SER A 1 151 ? -10.678 3.181 21.339 1.00 89.00 151 SER A N 1
ATOM 1116 C CA . SER A 1 151 ? -9.781 2.379 20.502 1.00 89.00 151 SER A CA 1
ATOM 1117 C C . SER A 1 151 ? -9.838 2.780 19.034 1.00 89.00 151 SER A C 1
ATOM 1119 O O . SER A 1 151 ? -8.793 2.929 18.408 1.00 89.00 151 SER A O 1
ATOM 1121 N N . TYR A 1 152 ? -11.031 3.026 18.480 1.00 89.62 152 TYR A N 1
ATOM 1122 C CA . T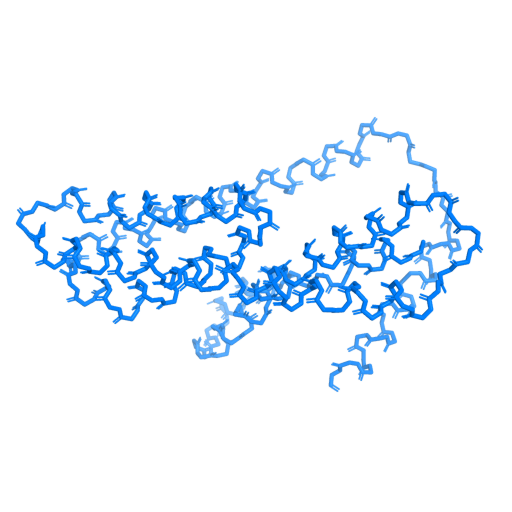YR A 1 152 ? -11.170 3.505 17.100 1.00 89.62 152 TYR A CA 1
ATOM 1123 C C . TYR A 1 152 ? -10.413 4.820 16.873 1.00 89.62 152 TYR A C 1
ATOM 1125 O O . TYR A 1 152 ? -9.685 4.963 15.889 1.00 89.62 152 TYR A O 1
ATOM 1133 N N . ILE A 1 153 ? -10.553 5.771 17.801 1.00 90.19 153 ILE A N 1
ATOM 1134 C CA . ILE A 1 153 ? -9.848 7.054 17.755 1.00 90.19 153 ILE A CA 1
ATOM 1135 C C . ILE A 1 153 ? -8.330 6.837 17.836 1.00 90.19 153 ILE A C 1
ATOM 1137 O O . ILE A 1 153 ? -7.594 7.405 17.027 1.00 90.19 153 ILE A O 1
ATOM 1141 N N . THR A 1 154 ? -7.862 5.985 18.752 1.00 91.06 154 THR A N 1
ATOM 1142 C CA . THR A 1 154 ? -6.440 5.644 18.891 1.00 91.06 154 THR A CA 1
ATOM 1143 C C . THR A 1 154 ? -5.873 5.043 17.606 1.00 91.06 154 THR A C 1
ATOM 1145 O O . THR A 1 154 ? -4.848 5.521 17.129 1.00 91.06 154 THR A O 1
ATOM 1148 N N . ILE A 1 155 ? -6.549 4.059 17.003 1.00 91.38 155 ILE A N 1
ATOM 1149 C CA . ILE A 1 155 ? -6.118 3.434 15.740 1.00 91.38 155 ILE A CA 1
ATOM 1150 C C . ILE A 1 155 ? -6.050 4.481 14.636 1.00 91.38 155 ILE A C 1
ATOM 1152 O O . ILE A 1 155 ? -5.047 4.570 13.934 1.00 91.38 155 ILE A O 1
ATOM 1156 N N . LYS A 1 156 ? -7.096 5.302 14.499 1.00 89.31 156 LYS A N 1
ATOM 1157 C CA . LYS A 1 156 ? -7.172 6.318 13.450 1.00 89.31 156 LYS A CA 1
ATOM 1158 C C . LYS A 1 156 ? -6.007 7.302 13.533 1.00 89.31 156 LYS A C 1
ATOM 1160 O O . LYS A 1 156 ? -5.355 7.546 12.519 1.00 89.31 156 LYS A O 1
ATOM 1165 N N . TYR A 1 157 ? -5.738 7.858 14.714 1.00 90.50 157 TYR A N 1
ATOM 1166 C CA . TYR A 1 157 ? -4.643 8.813 14.885 1.00 90.50 157 TYR A CA 1
ATOM 1167 C C . TYR A 1 157 ? -3.273 8.153 14.768 1.00 90.50 157 TYR A C 1
ATOM 1169 O O . TYR A 1 157 ? -2.388 8.736 14.149 1.00 90.50 157 TYR A O 1
ATOM 1177 N N . PHE A 1 158 ? -3.108 6.937 15.293 1.00 92.44 158 PHE A N 1
ATOM 1178 C CA . PHE A 1 158 ? -1.859 6.193 15.174 1.00 92.44 158 PHE A CA 1
ATOM 1179 C C . PHE A 1 158 ? -1.516 5.889 13.711 1.00 92.44 158 PHE A C 1
ATOM 1181 O O . PHE A 1 158 ? -0.426 6.226 13.262 1.00 92.44 158 PHE A O 1
ATOM 1188 N N . VAL A 1 159 ? -2.459 5.332 12.943 1.00 91.19 159 VAL A N 1
ATOM 1189 C CA . VAL A 1 159 ? -2.261 5.034 11.514 1.00 91.19 159 VAL A CA 1
ATOM 1190 C C . VAL A 1 159 ? -2.033 6.315 10.713 1.00 91.19 159 VAL A C 1
ATOM 1192 O O . VAL A 1 159 ? -1.132 6.350 9.882 1.00 91.19 159 VAL A O 1
ATOM 1195 N N . SER A 1 160 ? -2.779 7.391 10.993 1.00 87.31 160 SER A N 1
ATOM 1196 C CA . SER A 1 160 ? -2.583 8.678 10.303 1.00 87.31 160 SER A CA 1
ATOM 1197 C C . SER A 1 160 ? -1.198 9.276 10.581 1.00 87.31 160 SER A C 1
ATOM 1199 O O . SER A 1 160 ? -0.535 9.754 9.663 1.00 87.31 160 SER A O 1
ATOM 1201 N N . MET A 1 161 ? -0.733 9.218 11.834 1.00 91.75 161 MET A N 1
ATOM 1202 C CA . MET A 1 161 ? 0.603 9.680 12.221 1.00 91.75 161 MET A CA 1
ATOM 1203 C C . MET A 1 161 ? 1.697 8.826 11.570 1.00 91.75 161 MET A C 1
ATOM 1205 O O . MET A 1 161 ? 2.667 9.371 11.046 1.00 91.75 161 MET A O 1
ATOM 1209 N N . ALA A 1 162 ? 1.535 7.501 11.575 1.00 92.19 162 ALA A N 1
ATOM 1210 C CA . ALA A 1 162 ? 2.482 6.572 10.969 1.00 92.19 162 ALA A CA 1
ATOM 1211 C C . ALA A 1 162 ? 2.568 6.754 9.445 1.00 92.19 162 ALA A C 1
ATOM 1213 O O . ALA A 1 162 ? 3.674 6.793 8.910 1.00 92.19 162 ALA A O 1
ATOM 1214 N N . SER A 1 163 ? 1.431 6.942 8.763 1.00 89.06 163 SER A N 1
ATOM 1215 C CA . SER A 1 163 ? 1.379 7.247 7.325 1.00 89.06 163 SER A CA 1
ATOM 1216 C C . SER A 1 163 ? 2.115 8.547 7.011 1.00 89.06 163 SER A C 1
ATOM 1218 O O . SER A 1 163 ? 3.071 8.529 6.251 1.00 89.06 163 SER A O 1
ATOM 1220 N N . SER A 1 164 ? 1.762 9.651 7.681 1.00 85.38 164 SER A N 1
ATOM 1221 C CA . SER A 1 164 ? 2.393 10.956 7.433 1.00 85.38 164 SER A CA 1
ATOM 1222 C C . SER A 1 164 ? 3.902 10.946 7.711 1.00 85.38 164 SER A C 1
ATOM 1224 O O . SER A 1 164 ? 4.687 11.566 6.987 1.00 85.38 164 SER A O 1
ATOM 1226 N N . THR A 1 165 ? 4.324 10.209 8.741 1.00 92.38 165 THR A N 1
ATOM 1227 C CA . THR A 1 165 ? 5.746 10.018 9.048 1.00 92.38 165 THR A CA 1
ATOM 1228 C C . THR A 1 165 ? 6.446 9.229 7.940 1.00 92.38 165 THR A C 1
ATOM 1230 O O . THR A 1 165 ? 7.533 9.610 7.513 1.00 92.38 165 THR A O 1
ATOM 1233 N N . SER A 1 166 ? 5.814 8.162 7.444 1.00 91.94 166 SER A N 1
ATOM 1234 C CA . SER A 1 166 ? 6.343 7.333 6.355 1.00 91.94 166 SER A CA 1
ATOM 1235 C C . SER A 1 166 ? 6.475 8.129 5.055 1.00 91.94 166 SER A C 1
ATOM 1237 O O . SER A 1 166 ? 7.538 8.090 4.439 1.00 91.94 166 SER A O 1
ATOM 1239 N N . ASP A 1 167 ? 5.469 8.930 4.696 1.00 86.88 167 ASP A N 1
ATOM 1240 C CA . ASP A 1 167 ? 5.498 9.797 3.509 1.00 86.88 167 ASP A CA 1
ATOM 1241 C C . ASP A 1 167 ? 6.659 10.797 3.582 1.00 86.88 167 ASP A C 1
ATOM 1243 O O . ASP A 1 167 ? 7.432 10.956 2.636 1.00 86.88 167 ASP A O 1
ATOM 1247 N N . THR A 1 168 ? 6.846 11.426 4.748 1.00 89.00 168 THR A N 1
ATOM 1248 C CA . THR A 1 168 ? 7.948 12.373 4.977 1.00 89.00 168 THR A CA 1
ATOM 1249 C C . THR A 1 168 ? 9.311 11.700 4.806 1.00 89.00 168 THR A C 1
ATOM 1251 O O . THR A 1 168 ? 10.216 12.276 4.201 1.00 89.00 168 THR A O 1
ATOM 1254 N N . ILE A 1 169 ? 9.464 10.471 5.309 1.00 94.12 169 ILE A N 1
ATOM 1255 C CA . ILE A 1 169 ? 10.697 9.687 5.174 1.00 94.12 169 ILE A CA 1
ATOM 1256 C C . ILE A 1 169 ? 10.956 9.324 3.704 1.00 94.12 169 ILE A C 1
ATOM 1258 O O . ILE A 1 169 ? 12.082 9.490 3.236 1.00 94.12 169 ILE A O 1
ATOM 1262 N N . ILE A 1 170 ? 9.934 8.886 2.958 1.00 90.62 170 ILE A N 1
ATOM 1263 C CA . ILE A 1 170 ? 10.054 8.550 1.529 1.00 90.62 170 ILE A CA 1
ATOM 1264 C C . ILE A 1 170 ? 10.506 9.775 0.724 1.00 90.62 170 ILE A C 1
ATOM 1266 O O . ILE A 1 170 ? 11.476 9.689 -0.031 1.00 90.62 170 ILE A O 1
ATOM 1270 N N . PHE A 1 171 ? 9.872 10.936 0.923 1.00 87.94 171 PHE A N 1
ATOM 1271 C CA . PHE A 1 171 ? 10.264 12.165 0.226 1.00 87.94 171 PHE A CA 1
ATOM 1272 C C . PHE A 1 171 ? 11.653 12.663 0.633 1.00 87.94 171 PHE A C 1
ATOM 1274 O O . PHE A 1 171 ? 12.402 13.149 -0.217 1.00 87.94 171 PHE A O 1
ATOM 1281 N N . MET A 1 172 ? 12.032 12.511 1.905 1.00 92.25 172 MET A N 1
ATOM 1282 C CA . MET A 1 172 ? 13.382 12.834 2.365 1.00 92.25 172 MET A CA 1
ATOM 1283 C C . MET A 1 172 ? 14.431 11.958 1.669 1.00 92.25 172 MET A C 1
ATOM 1285 O O . MET A 1 172 ? 15.436 12.485 1.190 1.00 92.25 172 MET A O 1
ATOM 1289 N N . PHE A 1 173 ? 14.201 10.645 1.565 1.00 91.81 173 PHE A N 1
ATOM 1290 C CA . PHE A 1 173 ? 15.110 9.744 0.853 1.00 91.81 173 PHE A CA 1
ATOM 1291 C C . PHE A 1 173 ? 15.182 10.056 -0.638 1.00 91.81 173 PHE A C 1
ATOM 1293 O O . PHE A 1 173 ? 16.281 10.096 -1.186 1.00 91.81 173 PHE A O 1
ATOM 1300 N N . LEU A 1 174 ? 14.051 10.349 -1.284 1.00 89.00 174 LEU A N 1
ATOM 1301 C CA . LEU A 1 174 ? 14.032 10.759 -2.687 1.00 89.00 174 LEU A CA 1
ATOM 1302 C C . LEU A 1 174 ? 14.876 12.025 -2.914 1.00 89.00 174 LEU A C 1
ATOM 1304 O O . LEU A 1 174 ? 15.667 12.084 -3.853 1.00 89.00 174 LEU A O 1
ATOM 1308 N N . GLY A 1 175 ? 14.758 13.015 -2.022 1.00 88.88 175 GLY A N 1
ATOM 1309 C CA . GLY A 1 175 ? 15.575 14.230 -2.057 1.00 88.88 175 GLY A CA 1
ATOM 1310 C C . GLY A 1 175 ? 17.063 13.968 -1.809 1.00 88.88 175 GLY A C 1
ATOM 1311 O O . GLY A 1 175 ? 17.910 14.584 -2.452 1.00 88.88 175 GLY A O 1
ATOM 1312 N N . MET A 1 176 ? 17.398 13.030 -0.920 1.00 91.81 176 MET A N 1
ATOM 1313 C CA . MET A 1 176 ? 18.783 12.630 -0.659 1.00 91.81 176 MET A CA 1
ATOM 1314 C C . MET A 1 176 ? 19.414 11.940 -1.873 1.00 91.81 176 MET A C 1
ATOM 1316 O O . MET A 1 176 ? 20.522 12.307 -2.258 1.00 91.81 176 MET A O 1
ATOM 1320 N N . VAL A 1 177 ? 18.707 10.989 -2.494 1.00 89.19 177 VAL A N 1
ATOM 1321 C CA . VAL A 1 177 ? 19.159 10.293 -3.711 1.00 89.19 177 VAL A CA 1
ATOM 1322 C C . VAL A 1 177 ? 19.419 11.301 -4.826 1.00 89.19 177 VAL A C 1
ATOM 1324 O O . VAL A 1 177 ? 20.482 11.256 -5.433 1.00 89.19 177 VAL A O 1
ATOM 1327 N N . LEU A 1 178 ? 18.521 12.280 -5.010 1.00 87.50 178 LEU A N 1
ATOM 1328 C CA . LEU A 1 178 ? 18.666 13.343 -6.011 1.00 87.50 178 LEU A CA 1
ATOM 1329 C C . LEU A 1 178 ? 19.960 14.167 -5.852 1.00 87.50 178 LEU A C 1
ATOM 1331 O O . LEU A 1 178 ? 20.500 14.661 -6.838 1.00 87.50 178 LEU A O 1
ATOM 1335 N N . ILE A 1 179 ? 20.449 14.342 -4.622 1.00 89.12 179 ILE A N 1
ATOM 1336 C CA . ILE A 1 179 ? 21.652 15.136 -4.327 1.00 89.12 179 ILE A CA 1
ATOM 1337 C C . ILE A 1 179 ? 22.918 14.270 -4.324 1.00 89.12 179 ILE A C 1
ATOM 1339 O O . ILE A 1 179 ? 23.981 14.743 -4.720 1.00 89.12 179 ILE A O 1
ATOM 1343 N N . SER A 1 180 ? 22.822 13.034 -3.827 1.00 86.00 180 SER A N 1
ATOM 1344 C CA . SER A 1 180 ? 23.976 12.166 -3.577 1.00 86.00 180 SER A CA 1
ATOM 1345 C C . SER A 1 180 ? 24.480 11.450 -4.827 1.00 86.00 180 SER A C 1
ATOM 1347 O O . SER A 1 180 ? 25.683 11.214 -4.934 1.00 86.00 180 SER A O 1
ATOM 1349 N N . ASP A 1 181 ? 23.585 11.070 -5.739 1.00 83.44 181 ASP A N 1
ATOM 1350 C CA . ASP A 1 181 ? 23.963 10.312 -6.931 1.00 83.44 181 ASP A CA 1
ATOM 1351 C C . ASP A 1 181 ? 24.380 11.234 -8.083 1.00 83.44 181 ASP A C 1
ATOM 1353 O O . ASP A 1 181 ? 23.871 12.344 -8.255 1.00 83.44 181 ASP A O 1
ATOM 1357 N N . ASP A 1 182 ? 25.323 10.772 -8.907 1.00 81.00 182 ASP A N 1
ATOM 1358 C CA . ASP A 1 182 ? 25.790 11.526 -10.070 1.00 81.00 182 ASP A CA 1
ATOM 1359 C C . ASP A 1 182 ? 24.803 11.339 -11.237 1.00 81.00 182 ASP A C 1
ATOM 1361 O O . ASP A 1 182 ? 24.773 10.311 -11.926 1.00 81.00 182 ASP A O 1
ATOM 1365 N N . HIS A 1 183 ? 23.920 12.320 -11.424 1.00 81.12 183 HIS A N 1
ATOM 1366 C CA . HIS A 1 183 ? 22.804 12.220 -12.361 1.00 81.12 183 HIS A CA 1
ATOM 1367 C C . HIS A 1 183 ? 23.254 12.513 -13.792 1.00 81.12 183 HIS A C 1
ATOM 1369 O O . HIS A 1 183 ? 23.514 13.656 -14.175 1.00 81.12 183 HIS A O 1
ATOM 1375 N N . ARG A 1 184 ? 23.250 11.487 -14.649 1.00 83.19 184 ARG A N 1
ATOM 1376 C CA . ARG A 1 184 ? 23.450 11.681 -16.091 1.00 83.19 184 ARG A CA 1
ATOM 1377 C C . ARG A 1 184 ? 22.202 12.275 -16.735 1.00 83.19 184 ARG A C 1
ATOM 1379 O O . ARG A 1 184 ? 21.266 11.556 -17.090 1.00 83.19 184 ARG A O 1
ATOM 1386 N N . TRP A 1 185 ? 22.214 13.588 -16.931 1.00 83.19 185 TRP A N 1
ATOM 1387 C CA . TRP A 1 185 ? 21.125 14.307 -17.584 1.00 83.19 185 TRP A CA 1
ATOM 1388 C C . TRP A 1 185 ? 20.927 13.861 -19.042 1.00 83.19 185 TRP A C 1
ATOM 1390 O O . TRP A 1 185 ? 21.814 14.013 -19.881 1.00 83.19 185 TRP A O 1
ATOM 1400 N N . HIS A 1 186 ? 19.734 13.355 -19.359 1.00 85.31 186 HIS A N 1
ATOM 1401 C CA . HIS A 1 186 ? 19.334 12.980 -20.717 1.00 85.31 186 HIS A CA 1
ATOM 1402 C C . HIS A 1 186 ? 18.054 13.723 -21.116 1.00 85.31 186 HIS A C 1
ATOM 1404 O O . HIS A 1 186 ? 16.945 13.217 -20.942 1.00 85.31 186 HIS A O 1
ATOM 1410 N N . THR A 1 187 ? 18.200 14.911 -21.713 1.00 87.31 187 THR A N 1
ATOM 1411 C CA . THR A 1 187 ? 17.070 15.777 -22.108 1.00 87.31 187 THR A CA 1
ATOM 1412 C C . THR A 1 187 ? 16.028 15.049 -22.963 1.00 87.31 187 THR A C 1
ATOM 1414 O O . THR A 1 187 ? 14.830 15.217 -22.754 1.00 87.31 187 THR A O 1
ATOM 1417 N N . GLY A 1 188 ? 16.476 14.215 -23.911 1.00 87.88 188 GLY A N 1
ATOM 1418 C CA . GLY A 1 188 ? 15.584 13.474 -24.807 1.00 87.88 188 GLY A CA 1
ATOM 1419 C C . GLY A 1 188 ? 14.717 12.448 -24.077 1.00 87.88 188 GLY A C 1
ATOM 1420 O O . GLY A 1 188 ? 13.530 12.340 -24.366 1.00 87.88 188 GLY A O 1
ATOM 1421 N N . PHE A 1 189 ? 15.283 11.744 -23.095 1.00 84.56 189 PHE A N 1
ATOM 1422 C CA . PHE A 1 189 ? 14.545 10.778 -22.282 1.00 84.56 189 PHE A CA 1
ATOM 1423 C C . PHE A 1 189 ? 13.517 11.475 -21.384 1.00 84.56 189 PHE A C 1
ATOM 1425 O O . PHE A 1 189 ? 12.366 11.043 -21.322 1.00 84.56 189 PHE A O 1
ATOM 1432 N N . CYS A 1 190 ? 13.893 12.596 -20.759 1.00 85.69 190 CYS A N 1
ATOM 1433 C CA . CYS A 1 190 ? 12.983 13.390 -19.932 1.00 85.69 190 CYS A CA 1
ATOM 1434 C C . CYS A 1 190 ? 11.793 13.925 -20.742 1.00 85.69 190 CYS A C 1
ATOM 1436 O O . CYS A 1 190 ? 10.648 13.773 -20.322 1.00 85.69 190 CYS A O 1
ATOM 1438 N N . LEU A 1 191 ? 12.046 14.504 -21.922 1.00 88.50 191 LEU A N 1
ATOM 1439 C CA . LEU A 1 191 ? 10.992 15.043 -22.788 1.00 88.50 191 LEU A CA 1
ATOM 1440 C C . LEU A 1 191 ? 10.054 13.950 -23.310 1.00 88.50 191 LEU A C 1
ATOM 1442 O O . LEU A 1 191 ? 8.839 14.131 -23.269 1.00 88.50 191 LEU A O 1
ATOM 1446 N N . TRP A 1 192 ? 10.595 12.811 -23.756 1.00 87.12 192 TRP A N 1
ATOM 1447 C CA . TRP A 1 192 ? 9.775 11.680 -24.197 1.00 87.12 192 TRP A CA 1
ATOM 1448 C C . TRP A 1 192 ? 8.925 11.110 -23.068 1.00 87.12 192 TRP A C 1
ATOM 1450 O O . TRP A 1 192 ? 7.743 10.851 -23.276 1.00 87.12 192 TRP A O 1
ATOM 1460 N N . THR A 1 193 ? 9.494 10.965 -21.871 1.00 85.81 193 THR A N 1
ATOM 1461 C CA . THR A 1 193 ? 8.750 10.491 -20.698 1.00 85.81 193 THR A CA 1
ATOM 1462 C C . THR A 1 193 ? 7.613 11.452 -20.361 1.00 85.81 193 THR A C 1
ATOM 1464 O O . THR A 1 193 ? 6.477 11.021 -20.200 1.00 85.81 193 THR A O 1
ATOM 1467 N N . LEU A 1 194 ? 7.880 12.761 -20.336 1.00 86.94 194 LEU A N 1
ATOM 1468 C CA . LEU A 1 194 ? 6.878 13.778 -20.017 1.00 86.94 194 LEU A CA 1
ATOM 1469 C C . LEU A 1 194 ? 5.742 13.810 -21.051 1.00 86.94 194 LEU A C 1
ATOM 1471 O O . LEU A 1 194 ? 4.570 13.844 -20.676 1.00 86.94 194 LEU A O 1
ATOM 1475 N N . LEU A 1 195 ? 6.074 13.731 -22.343 1.00 88.50 195 LEU A N 1
ATOM 1476 C CA . LEU A 1 195 ? 5.090 13.672 -23.424 1.00 88.50 195 LEU A CA 1
ATOM 1477 C C . LEU A 1 195 ? 4.229 12.408 -23.327 1.00 88.50 195 LEU A C 1
ATOM 1479 O O . LEU A 1 195 ? 3.003 12.504 -23.365 1.00 88.50 195 LEU A O 1
ATOM 1483 N N . LEU A 1 196 ? 4.849 11.234 -23.171 1.00 85.88 196 LEU A N 1
ATOM 1484 C CA . LEU A 1 196 ? 4.124 9.966 -23.080 1.00 85.88 196 LEU A CA 1
ATOM 1485 C C . LEU A 1 196 ? 3.223 9.927 -21.843 1.00 85.88 196 LEU A C 1
ATOM 1487 O O . LEU A 1 196 ? 2.063 9.544 -21.967 1.00 85.88 196 LEU A O 1
ATOM 1491 N N . CYS A 1 197 ? 3.697 10.391 -20.684 1.00 82.88 197 CYS A N 1
ATOM 1492 C CA . CYS A 1 197 ? 2.880 10.473 -19.474 1.00 82.88 197 CYS A CA 1
ATOM 1493 C C . CYS A 1 197 ? 1.638 11.353 -19.675 1.00 82.88 197 CYS A C 1
ATOM 1495 O O . CYS A 1 197 ? 0.550 10.968 -19.253 1.00 82.88 197 CYS A O 1
ATOM 1497 N N . LEU A 1 198 ? 1.766 12.506 -20.342 1.00 84.94 198 LEU A N 1
ATOM 1498 C CA . LEU A 1 198 ? 0.625 13.383 -20.625 1.00 84.94 198 LEU A CA 1
ATOM 1499 C C . LEU A 1 198 ? -0.377 12.737 -21.588 1.00 84.94 198 LEU A C 1
ATOM 1501 O O . LEU A 1 198 ? -1.579 12.764 -21.330 1.00 84.94 198 LEU A O 1
ATOM 1505 N N . VAL A 1 199 ? 0.109 12.136 -22.677 1.00 87.31 199 VAL A N 1
ATOM 1506 C CA . VAL A 1 199 ? -0.741 11.503 -23.696 1.00 87.31 199 VAL A CA 1
ATOM 1507 C C . VAL A 1 199 ? -1.477 10.293 -23.121 1.00 87.31 199 VAL A C 1
ATOM 1509 O O . VAL A 1 199 ? -2.702 10.223 -23.215 1.00 87.31 199 VAL A O 1
ATOM 1512 N N . PHE A 1 200 ? -0.767 9.362 -22.479 1.00 83.00 200 PHE A N 1
ATOM 1513 C CA . PHE A 1 200 ? -1.382 8.151 -21.931 1.00 83.00 200 PHE A CA 1
ATOM 1514 C C . PHE A 1 200 ? -2.324 8.446 -20.765 1.00 83.00 200 PHE A C 1
ATOM 1516 O O . PHE A 1 200 ? -3.373 7.816 -20.673 1.00 83.00 200 PHE A O 1
ATOM 1523 N N . ARG A 1 201 ? -2.026 9.443 -19.922 1.00 80.56 201 ARG A N 1
ATOM 1524 C CA . ARG A 1 201 ? -2.939 9.856 -18.845 1.00 80.56 201 ARG A CA 1
ATOM 1525 C C . ARG A 1 201 ? -4.202 10.547 -19.364 1.00 80.56 201 ARG A C 1
ATOM 1527 O O . ARG A 1 201 ? -5.226 10.504 -18.692 1.00 80.56 201 ARG A O 1
ATOM 1534 N N . PHE A 1 202 ? -4.144 11.188 -20.531 1.00 81.00 202 PHE A N 1
ATOM 1535 C CA . PHE A 1 202 ? -5.324 11.770 -21.174 1.00 81.00 202 PHE A CA 1
ATOM 1536 C C . PHE A 1 202 ? -6.190 10.708 -21.862 1.00 81.00 202 PHE A C 1
ATOM 1538 O O . PHE A 1 202 ? -7.410 10.800 -21.815 1.00 81.00 202 PHE A O 1
ATOM 1545 N N . ILE A 1 203 ? -5.564 9.696 -22.471 1.00 83.94 203 ILE A N 1
ATOM 1546 C CA . ILE A 1 203 ? -6.256 8.581 -23.138 1.00 83.94 203 ILE A CA 1
ATOM 1547 C C . ILE A 1 203 ? -6.844 7.582 -22.130 1.00 83.94 203 ILE A C 1
ATOM 1549 O O . ILE A 1 203 ? -7.883 6.995 -22.401 1.00 83.94 203 ILE A O 1
ATOM 1553 N N . GLY A 1 204 ? -6.180 7.369 -20.992 1.00 65.50 204 GLY A N 1
ATOM 1554 C CA . GLY A 1 204 ? -6.605 6.431 -19.948 1.00 65.50 204 GLY A CA 1
ATOM 1555 C C . GLY A 1 204 ? -7.692 6.953 -19.000 1.00 65.50 204 GLY A C 1
ATOM 1556 O O . GLY A 1 204 ? -7.972 6.279 -18.012 1.00 65.50 204 GLY A O 1
ATOM 1557 N N . LYS A 1 205 ? -8.255 8.140 -19.262 1.00 50.25 205 LYS A N 1
ATOM 1558 C CA . LYS A 1 205 ? -9.429 8.681 -18.560 1.00 50.25 205 LYS A CA 1
ATOM 1559 C C . LYS A 1 205 ? -10.734 8.241 -19.212 1.00 50.25 205 LYS A C 1
ATOM 1561 O O . LYS A 1 205 ? -10.776 8.176 -20.459 1.00 50.25 205 LYS A O 1
#

Nearest PDB structures (foldseek):
  7dsv-assembly1_B  TM=9.482E-01  e=4.370E-11  Homo sapiens
  7dsw-assembly1_A  TM=9.494E-01  e=4.845E-11  Homo sapiens
  7dsx-assembly1_A  TM=8.892E-01  e=6.271E-11  Homo sapiens
  7x2u-assembly1_B  TM=9.323E-01  e=5.475E-10  Homo sapiens
  7x2u-assembly1_A  TM=9.320E-01  e=7.086E-10  Homo sapiens

Secondary structure (DSSP, 8-state):
-HHHHHHHT----HHHHHHHHHHT--HHHHHHHHHHHHHHHHHHHHHHHHHHHHHTS--SS--HHHHHHHHHHHHHHHHHHHHHHHHHHHHHHHHHHH-TT-TTHHHHHHHHHHHHHHHHHHHTTS-HHHHHHHHHHHIIIIIHHHS-HHHHHHHHHHHHHHHHHHHHHHHHHHHHHHHHS-----HHHHHHHHHHHHHHHHHT-

Mean predicted aligned error: 7.36 Å

Organism: Amphibalanus amphitrite (NCBI:txid1232801)

Foldseek 3Di:
DQLVVLQVQQDDCVVVLVVCVVVVPPVVVSVVVVVVNLVSVLLSVLSNVLVVVVVPDPDPDDDPVSVVVSVVVSCCLLVVLLVLLQVLLVVLLVVLQVPQVDQVVLLVSLVVSLVVSLVVSVVVVHRSSSSSVSSCVSCVVRSVVSYDPVSVVVNVVVVVVVVVVVVVVVVVVVVVCVPPDDDDDDPVVVVVVVVCCVVCVVVVD

InterPro domains:
  IPR006153 Cation/H+ exchanger, transmembrane domain [PF00999] (2-204)
  IPR018422 Cation/H+ exchanger, CPA1 family [PTHR10110] (2-203)